Protein AF-0000000076170778 (afdb_homodimer)

Structure (mmCIF, N/CA/C/O backbone):
data_AF-0000000076170778-model_v1
#
loop_
_entity.id
_entity.type
_entity.pdbx_description
1 polymer 'Single-stranded DNA-bi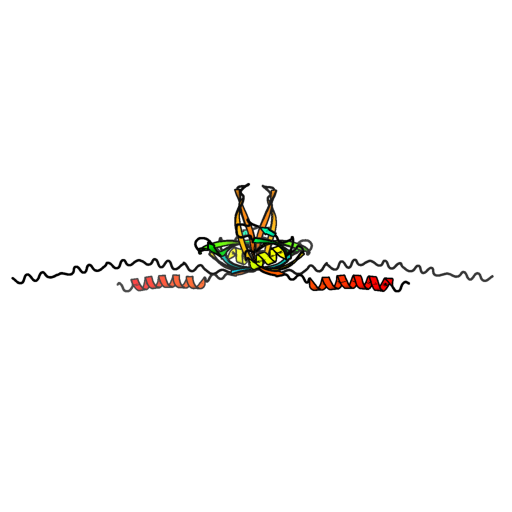nding protein'
#
loop_
_atom_site.group_PDB
_atom_site.id
_atom_site.type_symbol
_atom_site.label_atom_id
_atom_site.label_alt_id
_atom_site.label_comp_id
_atom_site.label_asym_id
_atom_site.label_entity_id
_atom_site.label_seq_id
_atom_site.pdbx_PDB_ins_code
_atom_site.Cartn_x
_atom_site.Cartn_y
_atom_site.Cartn_z
_atom_site.occupancy
_atom_site.B_iso_or_equiv
_atom_site.auth_seq_id
_atom_site.auth_comp_id
_atom_site.auth_asym_id
_atom_site.auth_atom_id
_atom_site.pdbx_PDB_model_num
ATOM 1 N N . MET A 1 1 ? 88.688 -17.328 -36.375 1 30.5 1 MET A N 1
ATOM 2 C CA . MET A 1 1 ? 87.812 -18.062 -35.469 1 30.5 1 MET A CA 1
ATOM 3 C C . MET A 1 1 ? 86.812 -17.125 -34.844 1 30.5 1 MET A C 1
ATOM 5 O O . MET A 1 1 ? 87.125 -16.344 -33.938 1 30.5 1 MET A O 1
ATOM 9 N N . ASN A 1 2 ? 85.875 -16.578 -35.781 1 29.52 2 ASN A N 1
ATOM 10 C CA . ASN A 1 2 ? 84.812 -15.531 -35.781 1 29.52 2 ASN A CA 1
ATOM 11 C C . ASN A 1 2 ? 83.688 -15.867 -34.875 1 29.52 2 ASN A C 1
ATOM 13 O O . ASN A 1 2 ? 82.875 -16.781 -35.156 1 29.52 2 ASN A O 1
ATOM 17 N N . VAL A 1 3 ? 83.812 -15.828 -33.5 1 35.78 3 VAL A N 1
ATOM 18 C CA . VAL A 1 3 ? 82.938 -16.062 -32.375 1 35.78 3 VAL A CA 1
ATOM 19 C C . VAL A 1 3 ? 81.75 -15.109 -32.438 1 35.78 3 VAL A C 1
ATOM 21 O O . VAL A 1 3 ? 81.875 -13.953 -32 1 35.78 3 VAL A O 1
ATOM 24 N N . LEU A 1 4 ? 81.062 -14.852 -33.562 1 35.97 4 LEU A N 1
ATOM 25 C CA . LEU A 1 4 ? 79.875 -13.977 -33.656 1 35.97 4 LEU A CA 1
ATOM 26 C C . LEU A 1 4 ? 78.75 -14.516 -32.781 1 35.97 4 LEU A C 1
ATOM 28 O O . LEU A 1 4 ? 78.188 -15.555 -33.094 1 35.97 4 LEU A O 1
ATOM 32 N N . ARG A 1 5 ? 78.938 -14.617 -31.391 1 37.5 5 ARG A N 1
ATOM 33 C CA . ARG A 1 5 ? 77.875 -14.992 -30.422 1 37.5 5 ARG A CA 1
ATOM 34 C C . ARG A 1 5 ? 76.625 -14.203 -30.656 1 37.5 5 ARG A C 1
ATOM 36 O O . ARG A 1 5 ? 76.625 -12.984 -30.797 1 37.5 5 ARG A O 1
ATOM 43 N N . SER A 1 6 ? 75.5 -14.898 -31.25 1 33.84 6 SER A N 1
ATOM 44 C CA . SER A 1 6 ? 74.125 -14.68 -31.562 1 33.84 6 SER A CA 1
ATOM 45 C C . SER A 1 6 ? 73.375 -14.195 -30.328 1 33.84 6 SER A C 1
ATOM 47 O O . SER A 1 6 ? 73.375 -14.852 -29.281 1 33.84 6 SER A O 1
ATOM 49 N N . LEU A 1 7 ? 73.312 -12.93 -29.984 1 41.41 7 LEU A N 1
ATOM 50 C CA . LEU A 1 7 ? 72.5 -12.266 -28.984 1 41.41 7 LEU A CA 1
ATOM 51 C C . LEU A 1 7 ? 71 -12.641 -29.188 1 41.41 7 LEU A C 1
ATOM 53 O O . LEU A 1 7 ? 70.375 -12.172 -30.141 1 41.41 7 LEU A O 1
ATOM 57 N N . THR A 1 8 ? 70.625 -13.969 -29.203 1 38.41 8 THR A N 1
ATOM 58 C CA . THR A 1 8 ? 69.25 -14.281 -29.312 1 38.41 8 THR A CA 1
ATOM 59 C C . THR A 1 8 ? 68.438 -13.531 -28.266 1 38.41 8 THR A C 1
ATOM 61 O O . THR A 1 8 ? 68.75 -13.531 -27.078 1 38.41 8 THR A O 1
ATOM 64 N N . ARG A 1 9 ? 67.75 -12.438 -28.656 1 33.38 9 ARG A N 1
ATOM 65 C CA . ARG A 1 9 ? 66.688 -11.562 -28.094 1 33.38 9 ARG A CA 1
ATOM 66 C C . ARG A 1 9 ? 65.625 -12.375 -27.422 1 33.38 9 ARG A C 1
ATOM 68 O O . ARG A 1 9 ? 64.875 -13.102 -28.094 1 33.38 9 ARG A O 1
ATOM 75 N N . ILE A 1 10 ? 65.812 -13.008 -26.25 1 40.75 10 ILE A N 1
ATOM 76 C CA . ILE A 1 10 ? 64.688 -13.641 -25.484 1 40.75 10 ILE A CA 1
ATOM 77 C C . ILE A 1 10 ? 63.562 -12.648 -25.297 1 40.75 10 ILE A C 1
ATOM 79 O O . ILE A 1 10 ? 63.688 -11.664 -24.578 1 40.75 10 ILE A O 1
ATOM 83 N N . THR A 1 11 ? 62.969 -12.086 -26.359 1 38.28 11 THR A N 1
ATOM 84 C CA . THR A 1 11 ? 61.75 -11.281 -26.125 1 38.28 11 THR A CA 1
ATOM 85 C C . THR A 1 11 ? 60.688 -12.102 -25.391 1 38.28 11 THR A C 1
ATOM 87 O O . THR A 1 11 ? 60.219 -13.117 -25.891 1 38.28 11 THR A O 1
ATOM 90 N N . ARG A 1 12 ? 60.906 -12.477 -24.094 1 41.84 12 ARG A N 1
ATOM 91 C CA . ARG A 1 12 ? 59.781 -13.078 -23.359 1 41.84 12 ARG A CA 1
ATOM 92 C C . ARG A 1 12 ? 58.5 -12.305 -23.594 1 41.84 12 ARG A C 1
ATOM 94 O O . ARG A 1 12 ? 58.469 -11.086 -23.406 1 41.84 12 ARG A O 1
ATOM 101 N N . PRO A 1 13 ? 57.625 -12.75 -24.531 1 41.94 13 PRO A N 1
ATOM 102 C CA . PRO A 1 13 ? 56.344 -12.039 -24.641 1 41.94 13 PRO A CA 1
ATOM 103 C C . PRO A 1 13 ? 55.719 -11.75 -23.281 1 41.94 13 PRO A C 1
ATOM 105 O O . PRO A 1 13 ? 55.938 -12.508 -22.328 1 41.94 13 PRO A O 1
ATOM 108 N N . CYS A 1 14 ? 55.625 -10.484 -22.812 1 38.62 14 CYS A N 1
ATOM 109 C CA . CYS A 1 14 ? 54.812 -10.016 -21.703 1 38.62 14 CYS A CA 1
ATOM 110 C C . CYS A 1 14 ? 53.5 -10.758 -21.641 1 38.62 14 CYS A C 1
ATOM 112 O O . CYS A 1 14 ? 52.75 -10.758 -22.625 1 38.62 14 CYS A O 1
ATOM 114 N N . ALA A 1 15 ? 53.406 -11.93 -20.969 1 37.38 15 ALA A N 1
ATOM 115 C CA . ALA A 1 15 ? 52.125 -12.484 -20.609 1 37.38 15 ALA A CA 1
ATOM 116 C C . ALA A 1 15 ? 51.094 -11.375 -20.344 1 37.38 15 ALA A C 1
ATOM 118 O O . ALA A 1 15 ? 51.375 -10.477 -19.531 1 37.38 15 ALA A O 1
ATOM 119 N N . GLN A 1 16 ? 50.469 -10.781 -21.391 1 36.56 16 GLN A N 1
ATOM 120 C CA . GLN A 1 16 ? 49.25 -9.984 -21.188 1 36.56 16 GLN A CA 1
ATOM 121 C C . GLN A 1 16 ? 48.438 -10.508 -20 1 36.56 16 GLN A C 1
ATOM 123 O O . GLN A 1 16 ? 48.031 -11.672 -19.984 1 36.56 16 GLN A O 1
ATOM 128 N N . LEU A 1 17 ? 48.781 -10.188 -18.797 1 38.81 17 LEU A N 1
ATOM 129 C CA . LEU A 1 17 ? 47.812 -10.32 -17.719 1 38.81 17 LEU A CA 1
ATOM 130 C C . LEU A 1 17 ? 46.406 -9.953 -18.203 1 38.81 17 LEU A C 1
ATOM 132 O O . LEU A 1 17 ? 46.156 -8.797 -18.547 1 38.81 17 LEU A O 1
ATOM 136 N N . ALA A 1 18 ? 45.812 -10.773 -19.094 1 42.12 18 ALA A N 1
ATOM 137 C CA . ALA A 1 18 ? 44.375 -10.664 -19.312 1 42.12 18 ALA A CA 1
ATOM 138 C C . ALA A 1 18 ? 43.656 -10.352 -18.016 1 42.12 18 ALA A C 1
ATOM 140 O O . ALA A 1 18 ? 43.594 -11.203 -17.125 1 42.12 18 ALA A O 1
ATOM 141 N N . ARG A 1 19 ? 43.938 -9.188 -17.422 1 40.81 19 ARG A N 1
ATOM 142 C CA . ARG A 1 19 ? 42.938 -8.797 -16.438 1 40.81 19 ARG A CA 1
ATOM 143 C C . ARG A 1 19 ? 41.531 -9.188 -16.875 1 40.81 19 ARG A C 1
ATOM 145 O O . ARG A 1 19 ? 41.062 -8.773 -17.938 1 40.81 19 ARG A O 1
ATOM 152 N N . THR A 1 20 ? 41.125 -10.391 -16.703 1 42.09 20 THR A N 1
ATOM 153 C CA . THR A 1 20 ? 39.688 -10.609 -16.672 1 42.09 20 THR A CA 1
ATOM 154 C C . THR A 1 20 ? 38.969 -9.398 -16.078 1 42.09 20 THR A C 1
ATOM 156 O O . THR A 1 20 ? 39.188 -9.055 -14.914 1 42.09 20 THR A O 1
ATOM 159 N N . MET A 1 21 ? 38.969 -8.25 -16.719 1 42.28 21 MET A N 1
ATOM 160 C CA . MET A 1 21 ? 37.938 -7.297 -16.328 1 42.28 21 MET A CA 1
ATOM 161 C C . MET A 1 21 ? 36.656 -8.016 -15.945 1 42.28 21 MET A C 1
ATOM 163 O O . MET A 1 21 ? 36.031 -8.672 -16.781 1 42.28 21 MET A O 1
ATOM 167 N N . SER A 1 22 ? 36.688 -8.695 -14.812 1 42.28 22 SER A N 1
ATOM 168 C CA . SER A 1 22 ? 35.344 -8.945 -14.336 1 42.28 22 SER A CA 1
ATOM 169 C C . SER A 1 22 ? 34.375 -7.805 -14.703 1 42.28 22 SER A C 1
ATOM 171 O O . SER A 1 22 ? 34.5 -6.695 -14.18 1 42.28 22 SER A O 1
ATOM 173 N N . ASP A 1 23 ? 34.156 -7.523 -15.938 1 42.34 23 ASP A N 1
ATOM 174 C CA . ASP A 1 23 ? 33 -6.688 -16.312 1 42.34 23 ASP A CA 1
ATOM 175 C C . ASP A 1 23 ? 31.844 -6.891 -15.352 1 42.34 23 ASP A C 1
ATOM 177 O O . ASP A 1 23 ? 31.047 -7.816 -15.523 1 42.34 23 ASP A O 1
ATOM 181 N N . GLU A 1 24 ? 32.062 -6.953 -14.031 1 43.69 24 GLU A N 1
ATOM 182 C CA . GLU A 1 24 ? 30.875 -6.793 -13.195 1 43.69 24 GLU A CA 1
ATOM 183 C C . GLU A 1 24 ? 30 -5.652 -13.695 1 43.69 24 GLU A C 1
ATOM 185 O O . GLU A 1 24 ? 30.234 -4.488 -13.383 1 43.69 24 GLU A O 1
ATOM 190 N N . SER A 1 25 ? 29.766 -5.527 -14.93 1 46.69 25 SER A N 1
ATOM 191 C CA . SER A 1 25 ? 28.656 -4.641 -15.289 1 46.69 25 SER A CA 1
ATOM 192 C C . SER A 1 25 ? 27.578 -4.633 -14.219 1 46.69 25 SER A C 1
ATOM 194 O O . SER A 1 25 ? 27.234 -5.68 -13.656 1 46.69 25 SER A O 1
ATOM 196 N N . PRO A 1 26 ? 27.438 -3.559 -13.508 1 50.44 26 PRO A N 1
ATOM 197 C CA . PRO A 1 26 ? 26.375 -3.553 -12.484 1 50.44 26 PRO A CA 1
ATOM 198 C C . PRO A 1 26 ? 25.141 -4.352 -12.898 1 50.44 26 PRO A C 1
ATOM 200 O O . PRO A 1 26 ? 24.719 -4.266 -14.047 1 50.44 26 PRO A O 1
ATOM 203 N N . ARG A 1 27 ? 25.125 -5.629 -12.602 1 52.69 27 ARG A N 1
ATOM 204 C CA . ARG A 1 27 ? 23.953 -6.449 -12.883 1 52.69 27 ARG A CA 1
ATOM 205 C C . ARG A 1 27 ? 22.703 -5.586 -13.039 1 52.69 27 ARG A C 1
ATOM 207 O O . ARG A 1 27 ? 22.406 -4.766 -12.172 1 52.69 27 ARG A O 1
ATOM 214 N N . SER A 1 28 ? 22.391 -5.039 -14.211 1 63.97 28 SER A N 1
ATOM 215 C CA . SER A 1 28 ? 21.219 -4.25 -14.578 1 63.97 28 SER A CA 1
ATOM 216 C C . SER A 1 28 ? 19.984 -4.75 -13.852 1 63.97 28 SER A C 1
ATOM 218 O O . SER A 1 28 ? 19.578 -5.902 -14.023 1 63.97 28 SER A O 1
ATOM 220 N N . MET A 1 29 ? 19.734 -4.41 -12.594 1 75.19 29 MET A N 1
ATOM 221 C CA . MET A 1 29 ? 18.547 -4.781 -11.828 1 75.19 29 MET A CA 1
ATOM 222 C C . MET A 1 29 ? 17.281 -4.527 -12.625 1 75.19 29 MET A C 1
ATOM 224 O O . MET A 1 29 ? 17.156 -3.514 -13.32 1 75.19 29 MET A O 1
ATOM 228 N N . GLU A 1 30 ? 16.453 -5.551 -12.633 1 86.94 30 GLU A N 1
ATOM 229 C CA . GLU A 1 30 ? 15.188 -5.449 -13.344 1 86.94 30 GLU A CA 1
ATOM 230 C C . GLU A 1 30 ? 14.336 -4.305 -12.797 1 86.94 30 GLU A C 1
ATOM 232 O O . GLU A 1 30 ? 14.195 -4.16 -11.586 1 86.94 30 GLU A O 1
ATOM 237 N N . ARG A 1 31 ? 13.828 -3.52 -13.742 1 92.31 31 ARG A N 1
ATOM 238 C CA . ARG A 1 31 ? 12.984 -2.398 -13.344 1 92.31 31 ARG A CA 1
ATOM 239 C C . ARG A 1 31 ? 11.672 -2.887 -12.734 1 92.31 31 ARG A C 1
ATOM 241 O O . ARG A 1 31 ? 11.125 -3.908 -13.164 1 92.31 31 ARG A O 1
ATOM 248 N N . CYS A 1 32 ? 11.172 -2.201 -11.672 1 97.38 32 CYS A N 1
ATOM 249 C CA . CYS A 1 32 ? 9.883 -2.49 -11.047 1 97.38 32 CYS A CA 1
ATOM 250 C C . CYS A 1 32 ? 8.992 -1.255 -11.039 1 97.38 32 CYS A C 1
ATOM 252 O O . CYS A 1 32 ? 9.438 -0.162 -11.398 1 97.38 32 CYS A O 1
ATOM 254 N N . ILE A 1 33 ? 7.699 -1.479 -10.852 1 98.5 33 ILE A N 1
ATOM 255 C CA . ILE A 1 33 ? 6.727 -0.423 -10.602 1 98.5 33 ILE A CA 1
ATOM 256 C C . ILE A 1 33 ? 6.172 -0.559 -9.18 1 98.5 33 ILE A C 1
ATOM 258 O O . ILE A 1 33 ? 5.848 -1.663 -8.742 1 98.5 33 ILE A O 1
ATOM 262 N N . ASN A 1 34 ? 6.215 0.451 -8.43 1 98.81 34 ASN A N 1
ATOM 263 C CA . ASN A 1 34 ? 5.609 0.61 -7.113 1 98.81 34 ASN A CA 1
ATOM 264 C C . ASN A 1 34 ? 4.957 1.982 -6.957 1 98.81 34 ASN A C 1
ATOM 266 O O . ASN A 1 34 ? 5.633 2.961 -6.637 1 98.81 34 ASN A O 1
ATOM 270 N N . GLU A 1 35 ? 3.633 2.027 -7.199 1 98.88 35 GLU A N 1
ATOM 271 C CA . GLU A 1 35 ? 2.91 3.295 -7.191 1 98.88 35 GLU A CA 1
ATOM 272 C C . GLU A 1 35 ? 1.61 3.186 -6.398 1 98.88 35 GLU A C 1
ATOM 274 O O . GLU A 1 35 ? 0.827 2.256 -6.605 1 98.88 35 GLU A O 1
ATOM 279 N N . VAL A 1 36 ? 1.455 4.113 -5.508 1 98.94 36 VAL A N 1
ATOM 280 C CA . VAL A 1 36 ? 0.243 4.223 -4.699 1 98.94 36 VAL A CA 1
ATOM 281 C C . VAL A 1 36 ? -0.366 5.613 -4.871 1 98.94 36 VAL A C 1
ATOM 283 O O . VAL A 1 36 ? 0.35 6.617 -4.859 1 98.94 36 VAL A O 1
ATOM 286 N N . THR A 1 37 ? -1.653 5.711 -5.094 1 98.94 37 THR A N 1
ATOM 287 C CA . THR A 1 37 ? -2.424 6.949 -5.09 1 98.94 37 THR A CA 1
ATOM 288 C C . THR A 1 37 ? -3.6 6.852 -4.121 1 98.94 37 THR A C 1
ATOM 290 O O . THR A 1 37 ? -4.445 5.965 -4.254 1 98.94 37 THR A O 1
ATOM 293 N N . LEU A 1 38 ? -3.596 7.754 -3.16 1 98.94 38 LEU A N 1
ATOM 294 C CA . LEU A 1 38 ? -4.648 7.793 -2.15 1 98.94 38 LEU A CA 1
ATOM 295 C C . LEU A 1 38 ? -5.289 9.18 -2.092 1 98.94 38 LEU A C 1
ATOM 297 O O . LEU A 1 38 ? -4.602 10.195 -2.213 1 98.94 38 LEU A O 1
ATOM 301 N N . MET A 1 39 ? -6.57 9.188 -1.864 1 98.88 39 MET A N 1
ATOM 302 C CA . MET A 1 39 ? -7.316 10.398 -1.547 1 98.88 39 MET A CA 1
ATOM 303 C C . MET A 1 39 ? -8.266 10.164 -0.379 1 98.88 39 MET A C 1
ATOM 305 O O . MET A 1 39 ? -9.062 9.227 -0.401 1 98.88 39 MET A O 1
ATOM 309 N N . GLY A 1 40 ? -8.148 10.906 0.586 1 98.44 40 GLY A N 1
ATOM 310 C CA . GLY A 1 40 ? -8.945 10.781 1.793 1 98.44 40 GLY A CA 1
ATOM 311 C C . GLY A 1 40 ? -8.695 11.891 2.795 1 98.44 40 GLY A C 1
ATOM 312 O O . GLY A 1 40 ? -8.164 12.945 2.441 1 98.44 40 GLY A O 1
ATOM 313 N N . ARG A 1 41 ? -9.18 11.672 4.004 1 97.88 41 ARG A N 1
ATOM 314 C CA . ARG A 1 41 ? -9.086 12.703 5.035 1 97.88 41 ARG A CA 1
ATOM 315 C C . ARG A 1 41 ? -8.016 12.352 6.066 1 97.88 41 ARG A C 1
ATOM 317 O O . ARG A 1 41 ? -7.871 11.188 6.445 1 97.88 41 ARG A O 1
ATOM 324 N N . VAL A 1 42 ? -7.438 13.367 6.5 1 98.62 42 VAL A N 1
ATOM 325 C CA . VAL A 1 42 ? -6.402 13.242 7.523 1 98.62 42 VAL A CA 1
ATOM 326 C C . VAL A 1 42 ? -7.047 12.93 8.875 1 98.62 42 VAL A C 1
ATOM 328 O O . VAL A 1 42 ? -8.016 13.57 9.273 1 98.62 42 VAL A O 1
ATOM 331 N N . GLY A 1 43 ? -6.492 11.992 9.648 1 98.38 43 GLY A N 1
ATOM 332 C CA . GLY A 1 43 ? -7.07 11.539 10.906 1 98.38 43 GLY A CA 1
ATOM 333 C C . GLY A 1 43 ? -6.613 12.352 12.102 1 98.38 43 GLY A C 1
ATOM 334 O O . GLY A 1 43 ? -7.336 12.477 13.086 1 98.38 43 GLY A O 1
ATOM 335 N N . ARG A 1 44 ? -5.43 12.766 12.062 1 98.25 44 ARG A N 1
ATOM 336 C CA . ARG A 1 44 ? -4.809 13.617 13.07 1 98.25 44 ARG A CA 1
ATOM 337 C C . ARG A 1 44 ? -3.793 14.562 12.438 1 98.25 44 ARG A C 1
ATOM 339 O O . ARG A 1 44 ? -3.246 14.273 11.375 1 98.25 44 ARG A O 1
ATOM 346 N N . ASP A 1 45 ? -3.57 15.578 13.203 1 98.5 45 ASP A N 1
ATOM 347 C CA . ASP A 1 45 ? -2.594 16.531 12.695 1 98.5 45 ASP A CA 1
ATOM 348 C C . ASP A 1 45 ? -1.271 15.844 12.367 1 98.5 45 ASP A C 1
ATOM 350 O O . ASP A 1 45 ? -0.81 14.984 13.117 1 98.5 45 ASP A O 1
ATOM 354 N N . ALA A 1 46 ? -0.671 16.297 11.234 1 98.62 46 ALA A N 1
ATOM 355 C CA . ALA A 1 46 ? 0.638 15.766 10.875 1 98.62 46 ALA A CA 1
ATOM 356 C C . ALA A 1 46 ? 1.684 16.109 11.93 1 98.62 46 ALA A C 1
ATOM 358 O O . ALA A 1 46 ? 1.596 17.156 12.586 1 98.62 46 ALA A O 1
ATOM 359 N N . GLU A 1 47 ? 2.658 15.266 12.047 1 97.25 47 GLU A N 1
ATOM 360 C CA . GLU A 1 47 ? 3.705 15.461 13.047 1 97.25 47 GLU A CA 1
ATOM 361 C C . GLU A 1 47 ? 5.086 15.18 12.453 1 97.25 47 GLU A C 1
ATOM 363 O O . GLU A 1 47 ? 5.223 14.375 11.539 1 97.25 47 GLU A O 1
ATOM 368 N N . LEU A 1 48 ? 6.055 15.891 13.016 1 95.38 48 LEU A N 1
ATOM 369 C CA . LEU A 1 48 ? 7.445 15.57 12.703 1 95.38 48 LEU A CA 1
ATOM 370 C C . LEU A 1 48 ? 7.969 14.469 13.625 1 95.38 48 LEU A C 1
ATOM 372 O O . LEU A 1 48 ? 7.715 14.492 14.828 1 95.38 48 LEU A O 1
ATOM 376 N N . ARG A 1 49 ? 8.586 13.547 13.023 1 94.12 49 ARG A N 1
ATOM 377 C CA . ARG A 1 49 ? 9.188 12.461 13.781 1 94.12 49 ARG A CA 1
ATOM 378 C C . ARG A 1 49 ? 10.688 12.352 13.492 1 94.12 49 ARG A C 1
ATOM 380 O O . ARG A 1 49 ? 11.117 12.547 12.359 1 94.12 49 ARG A O 1
ATOM 387 N N . GLY A 1 50 ? 11.406 11.828 14.477 1 83.81 50 GLY A N 1
ATOM 388 C CA . GLY A 1 50 ? 12.852 11.656 14.352 1 83.81 50 GLY A CA 1
ATOM 389 C C . GLY A 1 50 ? 13.641 12.719 15.078 1 83.81 50 GLY A C 1
ATOM 390 O O . GLY A 1 50 ? 13.07 13.688 15.586 1 83.81 50 GLY A O 1
ATOM 391 N N . ARG A 1 51 ? 14.961 12.398 15.344 1 72 51 ARG A N 1
ATOM 392 C CA . ARG A 1 51 ? 15.828 13.328 16.062 1 72 51 ARG A CA 1
ATOM 393 C C . ARG A 1 51 ? 16.219 14.508 15.18 1 72 51 ARG A C 1
ATOM 395 O O . ARG A 1 51 ? 16.438 14.344 13.977 1 72 51 ARG A O 1
ATOM 402 N N . GLU A 1 52 ? 16.062 15.672 15.82 1 60.94 52 GLU A N 1
ATOM 403 C CA . GLU A 1 52 ? 16.344 16.938 15.148 1 60.94 52 GLU A CA 1
ATOM 404 C C . GLU A 1 52 ? 17.703 16.891 14.445 1 60.94 52 GLU A C 1
ATOM 406 O O . GLU A 1 52 ? 17.859 17.453 13.359 1 60.94 52 GLU A O 1
ATOM 411 N N . ASP A 1 53 ? 18.578 16.234 15.086 1 61.16 53 ASP A N 1
ATOM 412 C CA . ASP A 1 53 ? 19.922 16.203 14.547 1 61.16 53 ASP A CA 1
ATOM 413 C C . ASP A 1 53 ? 20.031 15.203 13.406 1 61.16 53 ASP A C 1
ATOM 415 O O . ASP A 1 53 ? 21.031 15.18 12.68 1 61.16 53 ASP A O 1
ATOM 419 N N . MET A 1 54 ? 19.016 14.336 13.305 1 65.06 54 MET A N 1
ATOM 420 C CA . MET A 1 54 ? 18.953 13.336 12.25 1 65.06 54 MET A CA 1
ATOM 421 C C . MET A 1 54 ? 17.719 13.539 11.375 1 65.06 54 MET A C 1
ATOM 423 O O . MET A 1 54 ? 16.812 14.297 11.734 1 65.06 54 MET A O 1
ATOM 427 N N . ASN A 1 55 ? 17.75 13.328 9.961 1 80.31 55 ASN A N 1
ATOM 428 C CA . ASN A 1 55 ? 16.766 13.57 8.922 1 80.31 55 ASN A CA 1
ATOM 429 C C . ASN A 1 55 ? 15.344 13.273 9.43 1 80.31 55 ASN A C 1
ATOM 431 O O . ASN A 1 55 ? 14.938 12.117 9.5 1 80.31 55 ASN A O 1
ATOM 435 N N . GLN A 1 56 ? 14.594 14.281 9.961 1 92 56 GLN A N 1
ATOM 436 C CA . GLN A 1 56 ? 13.211 14.156 10.391 1 92 56 GLN A CA 1
ATOM 437 C C . GLN A 1 56 ? 12.289 13.844 9.219 1 92 56 GLN A C 1
ATOM 439 O O . GLN A 1 56 ? 12.617 14.156 8.07 1 92 56 GLN A O 1
ATOM 444 N N . VAL A 1 57 ? 11.195 13.188 9.547 1 96 57 VAL A N 1
ATOM 445 C CA . VAL A 1 57 ? 10.156 12.906 8.555 1 96 57 VAL A CA 1
ATOM 446 C C . VAL A 1 57 ? 8.805 13.406 9.062 1 96 57 VAL A C 1
ATOM 448 O O . VAL A 1 57 ? 8.594 13.516 10.273 1 96 57 VAL A O 1
ATOM 451 N N . ALA A 1 58 ? 7.961 13.797 8.203 1 98 58 ALA A N 1
ATOM 452 C CA . ALA A 1 58 ? 6.574 14.078 8.57 1 98 58 ALA A CA 1
ATOM 453 C C . ALA A 1 58 ? 5.703 12.836 8.43 1 98 58 ALA A C 1
ATOM 455 O O . ALA A 1 58 ? 5.855 12.07 7.48 1 98 58 ALA A O 1
ATOM 456 N N . VAL A 1 59 ? 4.812 12.641 9.406 1 98.5 59 VAL A N 1
ATOM 457 C CA . VAL A 1 59 ? 3.934 11.477 9.367 1 98.5 59 VAL A CA 1
ATOM 458 C C . VAL A 1 59 ? 2.496 11.906 9.648 1 98.5 59 VAL A C 1
ATOM 460 O O . VAL A 1 59 ? 2.258 12.836 10.43 1 98.5 59 VAL A O 1
ATOM 463 N N . PHE A 1 60 ? 1.548 11.227 9.055 1 98.75 60 PHE A N 1
ATOM 464 C CA . PHE A 1 60 ? 0.123 11.344 9.344 1 98.75 60 PHE A CA 1
ATOM 465 C C . PHE A 1 60 ? -0.637 10.133 8.828 1 98.75 60 PHE A C 1
ATOM 467 O O . PHE A 1 60 ? -0.083 9.305 8.094 1 98.75 60 PHE A O 1
ATOM 474 N N . SER A 1 61 ? -1.831 10.008 9.305 1 98.69 61 SER A N 1
ATOM 475 C CA . SER A 1 61 ? -2.703 8.938 8.828 1 98.69 61 SER A CA 1
ATOM 476 C C . SER A 1 61 ? -3.775 9.477 7.887 1 98.69 61 SER A C 1
ATOM 478 O O . SER A 1 61 ? -4.293 10.578 8.086 1 98.69 61 SER A O 1
ATOM 480 N N . LEU A 1 62 ? -4.098 8.734 6.875 1 98.88 62 LEU A N 1
ATOM 481 C CA . LEU A 1 62 ? -5.102 9.086 5.879 1 98.88 62 LEU A CA 1
ATOM 482 C C . LEU A 1 62 ? -6.191 8.023 5.793 1 98.88 62 LEU A C 1
ATOM 484 O O . LEU A 1 62 ? -5.891 6.832 5.672 1 98.88 62 LEU A O 1
ATOM 488 N N . ALA A 1 63 ? -7.383 8.477 5.902 1 98.5 63 ALA A N 1
ATOM 489 C CA . ALA A 1 63 ? -8.516 7.559 5.863 1 98.5 63 ALA A CA 1
ATOM 490 C C . ALA A 1 63 ? -9.008 7.352 4.43 1 98.5 63 ALA A C 1
ATOM 492 O O . ALA A 1 63 ? -9.188 8.312 3.684 1 98.5 63 ALA A O 1
ATOM 493 N N . THR A 1 64 ? -9.242 6.145 3.984 1 97.88 64 THR A N 1
ATOM 494 C CA . THR A 1 64 ? -10.023 5.793 2.805 1 97.88 64 THR A CA 1
ATOM 495 C C . THR A 1 64 ? -11.141 4.816 3.168 1 97.88 64 THR A C 1
ATOM 497 O O . THR A 1 64 ? -10.977 3.98 4.059 1 97.88 64 THR A O 1
ATOM 500 N N . ASN A 1 65 ? -12.234 4.965 2.439 1 94.81 65 ASN A N 1
ATOM 501 C CA . ASN A 1 65 ? -13.367 4.094 2.729 1 94.81 65 ASN A CA 1
ATOM 502 C C . ASN A 1 65 ? -13.594 3.076 1.614 1 94.81 65 ASN A C 1
ATOM 504 O O . ASN A 1 65 ? -13.227 3.32 0.462 1 94.81 65 ASN A O 1
ATOM 508 N N . TYR A 1 66 ? -14.125 1.963 2.023 1 90.62 66 TYR A N 1
ATOM 509 C CA . TYR A 1 66 ? -14.531 0.941 1.063 1 90.62 66 TYR A CA 1
ATOM 510 C C . TYR A 1 66 ? -15.852 0.302 1.471 1 90.62 66 TYR A C 1
ATOM 512 O O . TYR A 1 66 ? -16.234 0.353 2.641 1 90.62 66 TYR A O 1
ATOM 520 N N . ARG A 1 67 ? -16.516 -0.238 0.425 1 86.88 67 ARG A N 1
ATOM 521 C CA . ARG A 1 67 ? -17.828 -0.83 0.651 1 86.88 67 ARG A CA 1
ATOM 522 C C . ARG A 1 67 ? -17.734 -2.344 0.793 1 86.88 67 ARG A C 1
ATOM 524 O O . ARG A 1 67 ? -16.953 -2.99 0.091 1 86.88 67 ARG A O 1
ATOM 531 N N . ILE A 1 68 ? -18.484 -2.811 1.775 1 82.38 68 ILE A N 1
ATOM 532 C CA . ILE A 1 68 ? -18.578 -4.25 1.986 1 82.38 68 ILE A CA 1
ATOM 533 C C . ILE A 1 68 ? -20.031 -4.695 1.853 1 82.38 68 ILE A C 1
ATOM 535 O O . ILE A 1 68 ? -20.922 -4.113 2.475 1 82.38 68 ILE A O 1
ATOM 539 N N . LYS A 1 69 ? -20.234 -5.641 0.993 1 81.81 69 LYS A N 1
ATOM 540 C CA . LYS A 1 69 ? -21.562 -6.227 0.875 1 81.81 69 LYS A CA 1
ATOM 541 C C . LYS A 1 69 ? -21.703 -7.477 1.741 1 81.81 69 LYS A C 1
ATOM 543 O O . LYS A 1 69 ? -20.969 -8.445 1.551 1 81.81 69 LYS A O 1
ATOM 548 N N . LYS A 1 70 ? -22.609 -7.328 2.686 1 77.38 70 LYS A N 1
ATOM 549 C CA . LYS A 1 70 ? -22.844 -8.5 3.521 1 77.38 70 LYS A CA 1
ATOM 550 C C . LYS A 1 70 ? -23.547 -9.602 2.736 1 77.38 70 LYS A C 1
ATOM 552 O O . LYS A 1 70 ? -24.531 -9.344 2.033 1 77.38 70 LYS A O 1
ATOM 557 N N . LYS A 1 71 ? -23.016 -10.758 2.656 1 72.56 71 LYS A N 1
ATOM 558 C CA . LYS A 1 71 ? -23.531 -11.883 1.878 1 72.56 71 LYS A CA 1
ATOM 559 C C . LYS A 1 71 ? -24.922 -12.289 2.359 1 72.56 71 LYS A C 1
ATOM 561 O O . LYS A 1 71 ? -25.797 -12.609 1.55 1 72.56 71 LYS A O 1
ATOM 566 N N . ASP A 1 72 ? -25.156 -12.305 3.621 1 76.44 72 ASP A N 1
ATOM 567 C CA . ASP A 1 72 ? -26.391 -12.828 4.195 1 76.44 72 ASP A CA 1
ATOM 568 C C . ASP A 1 72 ? -27.562 -11.859 3.971 1 76.44 72 ASP A C 1
ATOM 570 O O . ASP A 1 72 ? -28.641 -12.273 3.566 1 76.44 72 ASP A O 1
ATOM 574 N N . THR A 1 73 ? -27.344 -10.672 4.207 1 79.12 73 THR A N 1
ATOM 575 C CA . THR A 1 73 ? -28.438 -9.703 4.199 1 79.12 73 THR A CA 1
ATOM 576 C C . THR A 1 73 ? -28.391 -8.852 2.936 1 79.12 73 THR A C 1
ATOM 578 O O . THR A 1 73 ? -29.375 -8.219 2.57 1 79.12 73 THR A O 1
ATOM 581 N N . GLY A 1 74 ? -27.219 -8.898 2.297 1 81.81 74 GLY A N 1
ATOM 582 C CA . GLY A 1 74 ? -27.062 -8.039 1.134 1 81.81 74 GLY A CA 1
ATOM 583 C C . GLY A 1 74 ? -26.844 -6.582 1.493 1 81.81 74 GLY A C 1
ATOM 584 O O . GLY A 1 74 ? -26.766 -5.727 0.611 1 81.81 74 GLY A O 1
ATOM 585 N N . GLU A 1 75 ? -26.859 -6.332 2.816 1 86 75 GLU A N 1
ATOM 586 C CA . GLU A 1 75 ? -26.641 -4.969 3.285 1 86 75 GLU A CA 1
ATOM 587 C C . GLU A 1 75 ? -25.219 -4.5 2.986 1 86 75 GLU A C 1
ATOM 589 O O . GLU A 1 75 ? -24.266 -5.262 3.141 1 86 75 GLU A O 1
ATOM 594 N N . ILE A 1 76 ? -25.188 -3.297 2.404 1 84.12 76 ILE A N 1
ATOM 595 C CA . ILE A 1 76 ? -23.891 -2.695 2.109 1 84.12 76 ILE A CA 1
ATOM 596 C C . ILE A 1 76 ? -23.453 -1.825 3.283 1 84.12 76 ILE A C 1
ATOM 598 O O . ILE A 1 76 ? -24.172 -0.915 3.697 1 84.12 76 ILE A O 1
ATOM 602 N N . THR A 1 77 ? -22.344 -2.25 3.9 1 86.44 77 THR A N 1
ATOM 603 C CA . THR A 1 77 ? -21.75 -1.446 4.957 1 86.44 77 THR A CA 1
ATOM 604 C C . THR A 1 77 ? -20.438 -0.824 4.477 1 86.44 77 THR A C 1
ATOM 606 O O . THR A 1 77 ? -19.875 -1.248 3.465 1 86.44 77 THR A O 1
ATOM 609 N N . GLN A 1 78 ? -20.094 0.264 5.105 1 88.38 78 GLN A N 1
ATOM 610 C CA . GLN A 1 78 ? -18.828 0.931 4.781 1 88.38 78 GLN A CA 1
ATOM 611 C C . GLN A 1 78 ? -17.812 0.758 5.906 1 88.38 78 GLN A C 1
ATOM 613 O O . GLN A 1 78 ? -18.172 0.816 7.086 1 88.38 78 GLN A O 1
ATOM 618 N N . ASP A 1 79 ? -16.562 0.549 5.441 1 92.25 79 ASP A N 1
ATOM 619 C CA . ASP A 1 79 ? -15.477 0.486 6.406 1 92.25 79 ASP A CA 1
ATOM 620 C C . ASP A 1 79 ? -14.32 1.401 5.988 1 92.25 79 ASP A C 1
ATOM 622 O O . ASP A 1 79 ? -14.336 1.965 4.891 1 92.25 79 ASP A O 1
ATOM 626 N N . THR A 1 80 ? -13.438 1.639 7.02 1 94.88 80 THR A N 1
ATOM 627 C CA . THR A 1 80 ? -12.352 2.592 6.805 1 94.88 80 THR A CA 1
ATOM 628 C C . THR A 1 80 ? -11 1.896 6.867 1 94.88 80 THR A C 1
ATOM 630 O O . THR A 1 80 ? -10.766 1.057 7.742 1 94.88 80 THR A O 1
ATOM 633 N N . ASP A 1 81 ? -10.18 2.182 5.859 1 97.12 81 ASP A N 1
ATOM 634 C CA . ASP A 1 81 ? -8.758 1.863 5.953 1 97.12 81 ASP A CA 1
ATOM 635 C C . ASP A 1 81 ? -7.945 3.098 6.336 1 97.12 81 ASP A C 1
ATOM 637 O O . ASP A 1 81 ? -8.109 4.164 5.742 1 97.12 81 ASP A O 1
ATOM 641 N N . TRP A 1 82 ? -7.074 2.898 7.363 1 97.81 82 TRP A N 1
ATOM 642 C CA . TRP A 1 82 ? -6.145 3.951 7.754 1 97.81 82 TRP A CA 1
ATOM 643 C C . TRP A 1 82 ? -4.746 3.678 7.207 1 97.81 82 TRP A C 1
ATOM 645 O O . TRP A 1 82 ? -4.176 2.611 7.449 1 97.81 82 TRP A O 1
ATOM 655 N N . HIS A 1 83 ? -4.277 4.598 6.477 1 98.69 83 HIS A N 1
ATOM 656 C CA . HIS A 1 83 ? -2.963 4.48 5.859 1 98.69 83 HIS A CA 1
ATOM 657 C C . HIS A 1 83 ? -1.941 5.367 6.566 1 98.69 83 HIS A C 1
ATOM 659 O O . HIS A 1 83 ? -2.184 6.559 6.773 1 98.69 83 HIS A O 1
ATOM 665 N N . ASN A 1 84 ? -0.776 4.75 6.895 1 98.31 84 ASN A N 1
ATOM 666 C CA . ASN A 1 84 ? 0.334 5.527 7.438 1 98.31 84 ASN A CA 1
ATOM 667 C C . ASN A 1 84 ? 1.155 6.18 6.328 1 98.31 84 ASN A C 1
ATOM 669 O O . ASN A 1 84 ? 1.77 5.488 5.516 1 98.31 84 ASN A O 1
ATOM 673 N N . ILE A 1 85 ? 1.158 7.492 6.316 1 98.88 85 ILE A N 1
ATOM 674 C CA . ILE A 1 85 ? 1.887 8.25 5.301 1 98.88 85 ILE A CA 1
ATOM 675 C C . ILE A 1 85 ? 3.174 8.805 5.898 1 98.88 85 ILE A C 1
ATOM 677 O O . ILE A 1 85 ? 3.166 9.352 7.004 1 98.88 85 ILE A O 1
ATOM 681 N N . VAL A 1 86 ? 4.246 8.68 5.188 1 98.38 86 VAL A N 1
ATOM 682 C CA . VAL A 1 86 ? 5.535 9.219 5.605 1 98.38 86 VAL A CA 1
ATOM 683 C C . VAL A 1 86 ? 6.102 10.109 4.5 1 98.38 86 VAL A C 1
ATOM 685 O O . VAL A 1 86 ? 6.09 9.734 3.324 1 98.38 86 VAL A O 1
ATOM 688 N N . VAL A 1 87 ? 6.645 11.211 4.859 1 98 87 VAL A N 1
ATOM 689 C CA . VAL A 1 87 ? 7.199 12.164 3.904 1 98 87 VAL A CA 1
ATOM 690 C C . VAL A 1 87 ? 8.664 12.445 4.242 1 98 87 VAL A C 1
ATOM 692 O O . VAL A 1 87 ? 8.969 13.008 5.293 1 98 87 VAL A O 1
ATOM 695 N N . PHE A 1 88 ? 9.547 12.188 3.32 1 94.38 88 PHE A N 1
ATOM 696 C CA . PHE A 1 88 ? 10.977 12.359 3.539 1 94.38 88 PHE A CA 1
ATOM 697 C C . PHE A 1 88 ? 11.469 13.664 2.916 1 94.38 88 PHE A C 1
ATOM 699 O O . PHE A 1 88 ? 12.352 14.328 3.469 1 94.38 88 PHE A O 1
ATOM 706 N N . ASN A 1 89 ? 10.922 13.945 1.7 1 93.62 89 ASN A N 1
ATOM 707 C CA . ASN A 1 89 ? 11.383 15.133 0.99 1 93.62 89 ASN A CA 1
ATOM 708 C C . ASN A 1 89 ? 11.281 16.375 1.859 1 93.62 89 ASN A C 1
ATOM 710 O O . ASN A 1 89 ? 10.203 16.719 2.338 1 93.62 89 ASN A O 1
ATOM 714 N N . PRO A 1 90 ? 12.32 17.094 1.955 1 93.19 90 PRO A N 1
ATOM 715 C CA . PRO A 1 90 ? 12.336 18.188 2.924 1 93.19 90 PRO A CA 1
ATOM 716 C C . PRO A 1 90 ? 11.273 19.25 2.627 1 93.19 90 PRO A C 1
ATOM 718 O O . PRO A 1 90 ? 10.602 19.734 3.5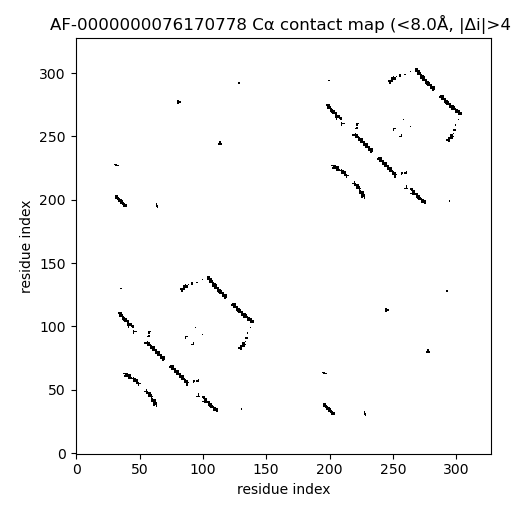43 1 93.19 90 PRO A O 1
ATOM 721 N N . TYR A 1 91 ? 11.148 19.656 1.45 1 94.56 91 TYR A N 1
ATOM 722 C CA . TYR A 1 91 ? 10.188 20.688 1.103 1 94.56 91 TYR A CA 1
ATOM 723 C C . TYR A 1 91 ? 8.766 20.25 1.416 1 94.56 91 TYR A C 1
ATOM 725 O O . TYR A 1 91 ? 8.016 20.953 2.09 1 94.56 91 TYR A O 1
ATOM 733 N N . THR A 1 92 ? 8.43 19.078 0.985 1 97.38 92 THR A N 1
ATOM 734 C CA . THR A 1 92 ? 7.094 18.547 1.232 1 97.38 92 THR A CA 1
ATOM 735 C C . THR A 1 92 ? 6.895 18.25 2.717 1 97.38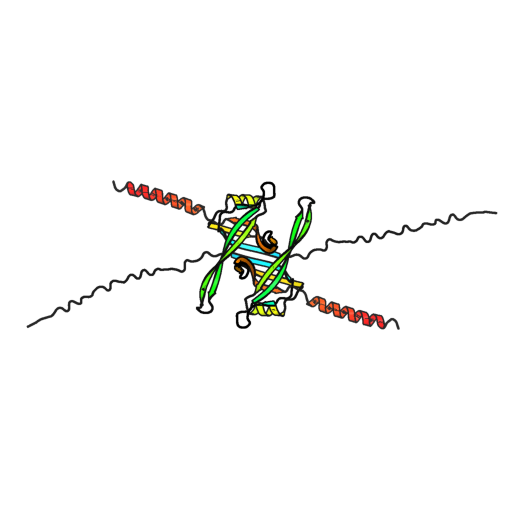 92 THR A C 1
ATOM 737 O O . THR A 1 92 ? 5.816 18.484 3.264 1 97.38 92 THR A O 1
ATOM 740 N N . ARG A 1 93 ? 7.898 17.734 3.285 1 96.38 93 ARG A N 1
ATOM 741 C CA . ARG A 1 93 ? 7.891 17.422 4.711 1 96.38 93 ARG A CA 1
ATOM 742 C C . ARG A 1 93 ? 7.527 18.656 5.531 1 96.38 93 ARG A C 1
ATOM 744 O O . ARG A 1 93 ? 6.637 18.609 6.379 1 96.38 93 ARG A O 1
ATOM 751 N N . ASP A 1 94 ? 8.203 19.781 5.273 1 95.19 94 ASP A N 1
ATOM 752 C CA . A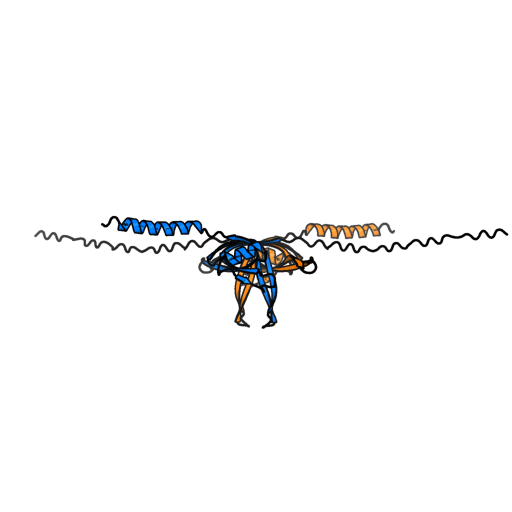SP A 1 94 ? 7.977 21.016 6.031 1 95.19 94 ASP A CA 1
ATOM 753 C C . ASP A 1 94 ? 6.574 21.562 5.793 1 95.19 94 ASP A C 1
ATOM 755 O O . ASP A 1 94 ? 5.91 22.016 6.73 1 95.19 94 ASP A O 1
ATOM 759 N N . PHE A 1 95 ? 6.16 21.547 4.57 1 97.12 95 PHE A N 1
ATOM 760 C CA . PHE A 1 95 ? 4.805 21.953 4.23 1 97.12 95 PHE A CA 1
ATOM 761 C C . PHE A 1 95 ? 3.781 21.109 4.984 1 97.12 95 PHE A C 1
ATOM 763 O O . PHE A 1 95 ? 2.879 21.656 5.625 1 97.12 95 PHE A O 1
ATOM 770 N N . VAL A 1 96 ? 3.965 19.766 4.969 1 98.12 96 VAL A N 1
ATOM 771 C CA . VAL A 1 96 ? 3.027 18.844 5.586 1 98.12 96 VAL A CA 1
ATOM 772 C C . VAL A 1 96 ? 3.01 19.047 7.098 1 98.12 96 VAL A C 1
ATOM 774 O O . VAL A 1 96 ? 1.941 19.188 7.699 1 98.12 96 VAL A O 1
ATOM 777 N N . ALA A 1 97 ? 4.105 19.078 7.676 1 97 97 ALA A N 1
ATOM 778 C CA . ALA A 1 97 ? 4.207 19.188 9.125 1 97 97 ALA A CA 1
ATOM 779 C C . ALA A 1 97 ? 3.566 20.484 9.617 1 97 97 ALA A C 1
ATOM 781 O O . ALA A 1 97 ? 2.971 20.516 10.695 1 97 97 ALA A O 1
ATOM 782 N N . SER A 1 98 ? 3.568 21.531 8.828 1 96.5 98 SER A N 1
ATOM 783 C CA . SER A 1 98 ? 3.115 22.844 9.266 1 96.5 98 SER A CA 1
ATOM 784 C C . SER A 1 98 ? 1.658 23.078 8.875 1 96.5 98 SER A C 1
ATOM 786 O O . SER A 1 98 ? 0.916 23.734 9.609 1 96.5 98 SER A O 1
ATOM 788 N N . LYS A 1 99 ? 1.211 22.531 7.785 1 97 99 LYS A N 1
ATOM 789 C CA . LYS A 1 99 ? -0.035 23.031 7.203 1 97 99 LYS A CA 1
ATOM 790 C C . LYS A 1 99 ? -1.116 21.953 7.234 1 97 99 LYS A C 1
ATOM 792 O O . LYS A 1 99 ? -2.303 22.25 7.094 1 97 99 LYS A O 1
ATOM 797 N N . ILE A 1 100 ? -0.725 20.703 7.359 1 98 100 ILE A N 1
ATOM 798 C CA . ILE A 1 100 ? -1.713 19.625 7.266 1 98 100 ILE A CA 1
ATOM 799 C C . ILE A 1 100 ? -2.307 19.359 8.641 1 98 100 ILE A C 1
ATOM 801 O O . ILE A 1 100 ? -1.581 19.016 9.586 1 98 100 ILE A O 1
ATOM 805 N N . LYS A 1 101 ? -3.635 19.422 8.664 1 97.81 101 LYS A N 1
ATOM 806 C CA . LYS A 1 101 ? -4.371 19.281 9.922 1 97.81 101 LYS A CA 1
ATOM 807 C C . LYS A 1 101 ? -5.43 18.188 9.812 1 97.81 101 LYS A C 1
ATOM 809 O O . LYS A 1 101 ? -5.797 17.781 8.703 1 97.81 101 LYS A O 1
ATOM 814 N N . LYS A 1 102 ? -5.875 17.797 11.039 1 98.06 102 LYS A N 1
ATOM 815 C CA . LYS A 1 102 ? -6.977 16.828 11.094 1 98.06 102 LYS A CA 1
ATOM 816 C C . LYS A 1 102 ? -8.148 17.297 10.234 1 98.06 102 LYS A C 1
ATOM 818 O O . LYS A 1 102 ? -8.539 18.453 10.281 1 98.06 102 LYS A O 1
ATOM 823 N N . GLY A 1 103 ? -8.633 16.344 9.469 1 97.12 103 GLY A N 1
ATOM 824 C CA . GLY A 1 103 ? -9.828 16.641 8.695 1 97.12 103 GLY A CA 1
ATOM 825 C C . GLY A 1 103 ? -9.523 17.141 7.297 1 97.12 103 GLY A C 1
ATOM 826 O O . GLY A 1 103 ? -10.406 17.188 6.445 1 97.12 103 GLY A O 1
ATOM 827 N N . ASP A 1 104 ? -8.289 17.562 7.035 1 97.56 104 ASP A N 1
ATOM 828 C CA . ASP A 1 104 ? -7.926 18 5.691 1 97.56 104 ASP A CA 1
ATOM 829 C C . ASP A 1 104 ? -8.133 16.875 4.68 1 97.56 104 ASP A C 1
ATOM 831 O O . ASP A 1 104 ? -7.863 15.703 4.977 1 97.56 104 ASP A O 1
ATOM 835 N N . ARG A 1 105 ? -8.664 17.219 3.459 1 97.69 105 ARG A N 1
ATOM 836 C CA . ARG A 1 105 ? -8.766 16.297 2.336 1 97.69 105 ARG A CA 1
ATOM 837 C C . ARG A 1 105 ? -7.516 16.344 1.465 1 97.69 105 ARG A C 1
ATOM 839 O O . ARG A 1 105 ? -7.176 17.406 0.921 1 97.69 105 ARG A O 1
ATOM 846 N N . LEU A 1 106 ? -6.855 15.195 1.334 1 98.69 106 LEU A N 1
ATOM 847 C CA . LEU A 1 106 ? -5.578 15.203 0.628 1 98.69 106 LEU A CA 1
ATOM 848 C C . LEU A 1 106 ? -5.594 14.203 -0.526 1 98.69 106 LEU A C 1
ATOM 850 O O . LEU A 1 106 ? -6.277 13.18 -0.459 1 98.69 106 LEU A O 1
ATOM 854 N N . LEU A 1 107 ? -4.891 14.508 -1.591 1 98.88 107 LEU A N 1
ATOM 855 C CA . LEU A 1 107 ? -4.395 13.539 -2.566 1 98.88 107 LEU A CA 1
ATOM 856 C C . LEU A 1 107 ? -2.924 13.227 -2.316 1 98.88 107 LEU A C 1
ATOM 858 O O . LEU A 1 107 ? -2.088 14.133 -2.27 1 98.88 107 LEU A O 1
ATOM 862 N N . VAL A 1 108 ? -2.582 11.977 -2.072 1 98.94 108 VAL A N 1
ATOM 863 C CA . VAL A 1 108 ? -1.222 11.539 -1.778 1 98.94 108 VAL A CA 1
ATOM 864 C C . VAL A 1 108 ? -0.749 10.555 -2.852 1 98.94 108 VAL A C 1
ATOM 866 O O . VAL A 1 108 ? -1.454 9.602 -3.18 1 98.94 108 VAL A O 1
ATOM 869 N N . GLN A 1 109 ? 0.357 10.797 -3.459 1 98.94 109 GLN A N 1
ATOM 870 C CA . GLN A 1 109 ? 1.025 9.891 -4.383 1 98.94 109 GLN A CA 1
ATOM 871 C C . GLN A 1 109 ? 2.402 9.484 -3.863 1 98.94 109 GLN A C 1
ATOM 873 O O . GLN A 1 109 ? 3.137 10.32 -3.328 1 98.94 109 GLN A O 1
ATOM 878 N N . GLY A 1 110 ? 2.729 8.188 -4.035 1 98.81 110 GLY A N 1
ATOM 879 C CA . GLY A 1 110 ? 4.016 7.711 -3.553 1 98.81 110 GLY A CA 1
ATOM 880 C C . GLY A 1 110 ? 4.23 6.23 -3.793 1 98.81 110 GLY A C 1
ATOM 881 O O . GLY A 1 110 ? 3.861 5.707 -4.848 1 98.81 110 GLY A O 1
ATOM 882 N N . GLN A 1 111 ? 4.945 5.621 -2.82 1 98.62 111 GLN A N 1
ATOM 883 C CA . GLN A 1 111 ? 5.312 4.215 -2.926 1 98.62 111 GLN A CA 1
ATOM 884 C C . GLN A 1 111 ? 4.965 3.459 -1.646 1 98.62 111 GLN A C 1
ATOM 886 O O . GLN A 1 111 ? 5.031 4.02 -0.551 1 98.62 111 GLN A O 1
ATOM 891 N N . LEU A 1 112 ? 4.645 2.191 -1.858 1 98.75 112 LEU A N 1
ATOM 892 C CA . LEU A 1 112 ? 4.367 1.32 -0.721 1 98.75 112 LEU A CA 1
ATOM 893 C C . LEU A 1 112 ? 5.656 0.713 -0.176 1 98.75 112 LEU A C 1
ATOM 895 O O . LEU A 1 112 ? 6.395 0.051 -0.909 1 98.75 112 LEU A O 1
ATOM 899 N N . SER A 1 113 ? 5.871 0.972 1.064 1 98 113 SER A N 1
ATOM 900 C CA . SER A 1 113 ? 7.055 0.45 1.74 1 98 113 SER A CA 1
ATOM 901 C C . SER A 1 113 ? 6.672 -0.512 2.859 1 98 113 SER A C 1
ATOM 903 O O . SER A 1 113 ? 5.832 -0.19 3.703 1 98 113 SER A O 1
ATOM 905 N N . ASN A 1 114 ? 7.227 -1.695 2.854 1 96.69 114 ASN A N 1
ATOM 906 C CA . ASN A 1 114 ? 7.043 -2.699 3.896 1 96.69 114 ASN A CA 1
ATOM 907 C C . ASN A 1 114 ? 8.367 -3.055 4.57 1 96.69 114 ASN A C 1
ATOM 909 O O . ASN A 1 114 ? 9.039 -4 4.16 1 96.69 114 ASN A O 1
ATOM 913 N N . LYS A 1 115 ? 8.648 -2.4 5.621 1 91.88 115 LYS A N 1
ATOM 914 C CA . LYS A 1 115 ? 9.938 -2.605 6.277 1 91.88 115 LYS A CA 1
ATOM 915 C C . LYS A 1 115 ? 9.805 -3.562 7.457 1 91.88 115 LYS A C 1
ATOM 917 O O . LYS A 1 115 ? 8.836 -3.5 8.211 1 91.88 115 LYS A O 1
ATOM 922 N N . LYS A 1 116 ? 10.773 -4.406 7.496 1 90.38 116 LYS A N 1
ATOM 923 C CA . LYS A 1 116 ? 10.844 -5.328 8.625 1 90.38 116 LYS A CA 1
ATOM 924 C C . LYS A 1 116 ? 11.531 -4.684 9.82 1 90.38 116 LYS A C 1
ATOM 926 O O . LYS A 1 116 ? 12.492 -3.922 9.656 1 90.38 116 LYS A O 1
ATOM 931 N N . TYR A 1 117 ? 10.922 -4.938 10.93 1 86.31 117 TYR A N 1
ATOM 932 C CA . TYR A 1 117 ? 11.531 -4.426 12.148 1 86.31 117 TYR A CA 1
ATOM 933 C C . TYR A 1 117 ? 11.352 -5.406 13.305 1 86.31 117 TYR A C 1
ATOM 935 O O . TYR A 1 117 ? 10.359 -6.129 13.359 1 86.31 117 TYR A O 1
ATOM 943 N N . GLU A 1 118 ? 12.445 -5.477 13.992 1 88.31 118 GLU A N 1
ATOM 944 C CA . GLU A 1 118 ? 12.383 -6.32 15.18 1 88.31 118 GLU A CA 1
ATOM 945 C C . GLU A 1 118 ? 11.984 -5.512 16.406 1 88.31 118 GLU A C 1
ATOM 947 O O . GLU A 1 118 ? 12.68 -4.566 16.797 1 88.31 118 GLU A O 1
ATOM 952 N N . ASP A 1 119 ? 10.891 -5.969 16.984 1 80.88 119 ASP A N 1
ATOM 953 C CA . ASP A 1 119 ? 10.445 -5.309 18.203 1 80.88 119 ASP A CA 1
ATOM 954 C C . ASP A 1 119 ? 11.445 -5.539 19.344 1 80.88 119 ASP A C 1
ATOM 956 O O . ASP A 1 119 ? 11.734 -6.684 19.703 1 80.88 119 ASP A O 1
ATOM 960 N N . PRO A 1 120 ? 11.938 -4.477 19.891 1 84.38 120 PRO A N 1
ATOM 961 C CA . PRO A 1 120 ? 12.961 -4.648 20.938 1 84.38 120 PRO A CA 1
ATOM 962 C C . PRO A 1 120 ? 12.406 -5.301 22.203 1 84.38 120 PRO A C 1
ATOM 964 O O . PRO A 1 120 ? 13.148 -5.949 22.938 1 84.38 120 PRO A O 1
ATOM 967 N N . THR A 1 121 ? 11.172 -5.172 22.438 1 81.69 121 THR A N 1
ATOM 968 C CA . THR A 1 121 ? 10.562 -5.688 23.656 1 81.69 121 THR A CA 1
ATOM 969 C C . THR A 1 121 ? 10.219 -7.168 23.5 1 81.69 121 THR A C 1
ATOM 971 O O . THR A 1 121 ? 10.555 -7.977 24.375 1 81.69 121 THR A O 1
ATOM 974 N N . THR A 1 122 ? 9.617 -7.535 22.422 1 79.31 122 THR A N 1
ATOM 975 C CA . THR A 1 122 ? 9.094 -8.883 22.266 1 79.31 122 THR A CA 1
ATOM 976 C C . THR A 1 122 ? 10.008 -9.719 21.375 1 79.31 122 THR A C 1
ATOM 978 O O . THR A 1 122 ? 9.883 -10.945 21.312 1 79.31 122 THR A O 1
ATOM 981 N N . ASN A 1 123 ? 10.922 -9.102 20.703 1 81.06 123 ASN A N 1
ATOM 982 C CA . ASN A 1 123 ? 11.82 -9.75 19.766 1 81.06 123 ASN A CA 1
ATOM 983 C C . ASN A 1 123 ? 11.055 -10.367 18.594 1 81.06 123 ASN A C 1
ATOM 985 O O . ASN A 1 123 ? 11.531 -11.32 17.969 1 81.06 123 ASN A O 1
ATOM 989 N N . GLU A 1 124 ? 9.891 -9.953 18.438 1 83.94 124 GLU A N 1
ATOM 990 C CA . GLU A 1 124 ? 9.094 -10.406 17.312 1 83.94 124 GLU A CA 1
ATOM 991 C C . GLU A 1 124 ? 9.383 -9.578 16.062 1 83.94 124 GLU A C 1
ATOM 993 O O . GLU A 1 124 ? 9.539 -8.359 16.141 1 83.94 124 GLU A O 1
ATOM 998 N N . ARG A 1 125 ? 9.477 -10.32 15.016 1 86.25 125 ARG A N 1
ATOM 999 C CA . ARG A 1 125 ? 9.633 -9.625 13.734 1 86.25 125 ARG A CA 1
ATOM 1000 C C . ARG A 1 125 ? 8.297 -9.102 13.227 1 86.25 125 ARG A C 1
ATOM 1002 O O . ARG A 1 125 ? 7.336 -9.859 13.094 1 86.25 125 ARG A O 1
ATOM 1009 N N . LYS A 1 126 ? 8.344 -7.781 13.094 1 87.06 126 LYS A N 1
ATOM 1010 C CA . LYS A 1 126 ? 7.121 -7.137 12.617 1 87.06 126 LYS A CA 1
ATOM 1011 C C . LYS A 1 126 ? 7.371 -6.383 11.312 1 87.06 126 LYS A C 1
ATOM 1013 O O . LYS A 1 126 ? 8.516 -6.055 10.992 1 87.06 126 LYS A O 1
ATOM 1018 N N . ILE A 1 127 ? 6.32 -6.316 10.531 1 90.12 127 ILE A N 1
ATOM 1019 C CA . ILE A 1 127 ? 6.387 -5.531 9.305 1 90.12 127 ILE A CA 1
ATOM 1020 C C . ILE A 1 127 ? 5.609 -4.227 9.484 1 90.12 127 ILE A C 1
ATOM 1022 O O . ILE A 1 127 ? 4.461 -4.242 9.938 1 90.12 127 ILE A O 1
ATOM 1026 N N . ILE A 1 128 ? 6.297 -3.18 9.195 1 92.06 128 ILE A N 1
ATOM 1027 C CA . ILE A 1 128 ? 5.625 -1.884 9.211 1 92.06 128 ILE A CA 1
ATOM 1028 C C . ILE A 1 128 ? 5.359 -1.425 7.777 1 92.06 128 ILE A C 1
ATOM 1030 O O . ILE A 1 128 ? 6.297 -1.234 6.996 1 92.06 128 ILE A O 1
ATOM 1034 N N . SER A 1 129 ? 4.086 -1.264 7.477 1 96.75 129 SER A N 1
ATOM 1035 C CA . SER A 1 129 ? 3.682 -0.801 6.152 1 96.75 129 SER A CA 1
ATOM 1036 C C . SER A 1 129 ? 3.398 0.697 6.152 1 96.75 129 SER A C 1
ATOM 1038 O O . SER A 1 129 ? 2.656 1.193 7.004 1 96.75 129 SER A O 1
ATOM 1040 N N . ARG A 1 130 ? 4.039 1.419 5.238 1 97.88 130 ARG A N 1
ATOM 1041 C CA . ARG A 1 130 ? 3.842 2.855 5.078 1 97.88 130 ARG A CA 1
ATOM 1042 C C . ARG A 1 130 ? 3.785 3.24 3.604 1 97.88 130 ARG A C 1
ATOM 1044 O O . ARG A 1 130 ? 4.309 2.521 2.748 1 97.88 130 ARG A O 1
ATOM 1051 N N . VAL A 1 131 ? 3.084 4.266 3.379 1 98.81 131 VAL A N 1
ATOM 1052 C CA . VAL A 1 131 ? 3.176 4.906 2.072 1 98.81 131 VAL A CA 1
ATOM 1053 C C . VAL A 1 131 ? 4.172 6.062 2.135 1 98.81 131 VAL A C 1
ATOM 1055 O O . VAL A 1 131 ? 3.955 7.039 2.854 1 98.81 131 VAL A O 1
ATOM 1058 N N . ILE A 1 132 ? 5.297 5.922 1.427 1 98.06 132 ILE A N 1
ATOM 1059 C CA . ILE A 1 132 ? 6.266 7.008 1.301 1 98.06 132 ILE A CA 1
ATOM 1060 C C . ILE A 1 132 ? 5.777 8.008 0.258 1 98.06 132 ILE A C 1
ATOM 1062 O O . ILE A 1 132 ? 5.836 7.746 -0.945 1 98.06 132 ILE A O 1
ATOM 1066 N N . ALA A 1 133 ? 5.387 9.141 0.739 1 98.81 133 ALA A N 1
ATOM 1067 C CA . ALA A 1 133 ? 4.77 10.125 -0.143 1 98.81 133 ALA A CA 1
ATOM 1068 C C . ALA A 1 133 ? 5.828 10.922 -0.901 1 98.81 133 ALA A C 1
ATOM 1070 O O . ALA A 1 133 ? 6.77 11.453 -0.299 1 98.81 133 ALA A O 1
ATOM 1071 N N . ARG A 1 134 ? 5.609 11.055 -2.201 1 97.62 134 ARG A N 1
ATOM 1072 C CA . ARG A 1 134 ? 6.418 11.922 -3.051 1 97.62 134 ARG A CA 1
ATOM 1073 C C . ARG A 1 134 ? 5.695 13.234 -3.35 1 97.62 134 ARG A C 1
ATOM 1075 O O . ARG A 1 134 ? 6.332 14.258 -3.582 1 97.62 134 ARG A O 1
ATOM 1082 N N . ASN A 1 135 ? 4.387 13.125 -3.402 1 98.44 135 ASN A N 1
ATOM 1083 C CA . ASN A 1 135 ? 3.527 14.281 -3.633 1 98.44 135 ASN A CA 1
ATOM 1084 C C . ASN A 1 135 ? 2.332 14.289 -2.688 1 98.44 135 ASN A C 1
ATOM 1086 O O . ASN A 1 135 ? 1.735 13.25 -2.422 1 98.44 135 ASN A O 1
ATOM 1090 N N . VAL A 1 136 ? 2.104 15.445 -2.193 1 98.75 136 VAL A N 1
ATOM 1091 C CA . VAL A 1 136 ? 0.94 15.68 -1.342 1 98.75 136 VAL A CA 1
ATOM 1092 C C . VAL A 1 136 ? 0.214 16.938 -1.791 1 98.75 136 VAL A C 1
ATOM 1094 O O . VAL A 1 136 ? 0.8 18.031 -1.809 1 98.75 136 VAL A O 1
ATOM 1097 N N . ILE A 1 137 ? -1.061 16.828 -2.121 1 98.25 137 ILE A N 1
ATOM 1098 C CA . ILE A 1 137 ? -1.88 17.969 -2.539 1 98.25 137 ILE A CA 1
ATOM 1099 C C . ILE A 1 137 ? -3.047 18.141 -1.568 1 98.25 137 ILE A C 1
ATOM 1101 O O . ILE A 1 137 ? -3.844 17.219 -1.373 1 98.25 137 ILE A O 1
ATOM 1105 N N . ASN A 1 138 ? -3.094 19.266 -0.942 1 97.75 138 ASN A N 1
ATOM 1106 C CA . ASN A 1 138 ? -4.211 19.594 -0.062 1 97.75 138 ASN A CA 1
ATOM 1107 C C . ASN A 1 138 ? -5.426 20.062 -0.853 1 97.75 138 ASN A C 1
ATOM 1109 O O . ASN A 1 138 ? -5.375 21.109 -1.514 1 97.75 138 ASN A O 1
ATOM 1113 N N . LEU A 1 139 ? -6.543 19.406 -0.777 1 96.69 139 LEU A N 1
ATOM 1114 C CA . LEU A 1 139 ? -7.742 19.688 -1.559 1 96.69 139 LEU A CA 1
ATOM 1115 C C . LEU A 1 139 ? -8.797 20.391 -0.706 1 96.69 139 LEU A C 1
ATOM 1117 O O . LEU A 1 139 ? -9.891 20.688 -1.185 1 96.69 139 LEU A O 1
ATOM 1121 N N . THR A 1 140 ? -8.484 20.547 0.511 1 92.31 140 THR A N 1
ATOM 1122 C CA . THR A 1 140 ? -9.43 21.172 1.416 1 92.31 140 THR A CA 1
ATOM 1123 C C . THR A 1 140 ? -9.758 22.594 0.949 1 92.31 140 THR A C 1
ATOM 1125 O O . THR A 1 140 ? -8.867 23.359 0.581 1 92.31 140 THR A O 1
ATOM 1128 N N . GLN A 1 141 ? -11.07 22.922 0.438 1 75.5 141 GLN A N 1
ATOM 1129 C CA . GLN A 1 141 ? -11.484 24.25 0.018 1 75.5 141 GLN A CA 1
ATOM 1130 C C . GLN A 1 141 ? -11.562 25.203 1.208 1 75.5 141 GLN A C 1
ATOM 1132 O O . GLN A 1 141 ? -12.305 24.953 2.16 1 75.5 141 GLN A O 1
ATOM 1137 N N . LYS A 1 142 ? -10.57 25.781 1.669 1 61.56 142 LYS A N 1
ATOM 1138 C CA . LYS A 1 142 ? -10.688 26.812 2.697 1 61.56 142 LYS A CA 1
ATOM 1139 C C . LYS A 1 142 ? -11.398 28.047 2.158 1 61.56 142 LYS A C 1
ATOM 1141 O O . LYS A 1 142 ? -11.961 28.844 2.926 1 61.56 142 LYS A O 1
ATOM 1146 N N . TRP A 1 143 ? -11.32 28.469 0.923 1 53.28 143 TRP A N 1
ATOM 1147 C CA . TRP A 1 143 ? -11.805 29.797 0.6 1 53.28 143 TRP A CA 1
ATOM 1148 C C . TRP A 1 143 ? -13.266 29.969 1.007 1 53.28 143 TRP A C 1
ATOM 1150 O O . TRP A 1 143 ? -13.688 31.047 1.41 1 53.28 143 TRP A O 1
ATOM 1160 N N . ARG A 1 144 ? -14.047 28.984 0.723 1 51.44 144 ARG A N 1
ATOM 1161 C CA . ARG A 1 144 ? -15.461 29.344 0.815 1 51.44 144 ARG A CA 1
ATOM 1162 C C . ARG A 1 144 ? -15.867 29.609 2.262 1 51.44 144 ARG A C 1
ATOM 1164 O O . ARG A 1 144 ? -16.688 30.484 2.535 1 51.44 144 ARG A O 1
ATOM 1171 N N . ASN A 1 145 ? -15.305 28.875 3.168 1 48.47 145 ASN A N 1
ATOM 1172 C CA . ASN A 1 145 ? -15.883 29.078 4.492 1 48.47 145 ASN A CA 1
ATOM 1173 C C . ASN A 1 145 ? -15.531 30.453 5.047 1 48.47 145 ASN A C 1
ATOM 1175 O O . ASN A 1 145 ? -16.062 30.875 6.082 1 48.47 145 ASN A O 1
ATOM 1179 N N . GLU A 1 146 ? -14.531 31.172 4.621 1 48.12 146 GLU A N 1
ATOM 1180 C CA . GLU A 1 146 ? -14.328 32.5 5.172 1 48.12 146 GLU A CA 1
ATOM 1181 C C . GLU A 1 146 ? -15.453 33.469 4.754 1 48.12 146 GLU A C 1
ATOM 1183 O O . GLU A 1 146 ? -15.844 34.344 5.52 1 48.12 146 GLU A O 1
ATOM 1188 N N . GLU A 1 147 ? -15.977 33.375 3.529 1 47.59 147 GLU A N 1
ATOM 1189 C CA . GLU A 1 147 ? -17.016 34.344 3.146 1 47.59 147 GLU A CA 1
ATOM 1190 C C . GLU A 1 147 ? -18.328 34.062 3.893 1 47.59 147 GLU A C 1
ATOM 1192 O O . GLU A 1 147 ? -19.078 34.969 4.203 1 47.59 147 GLU A O 1
ATOM 1197 N N . GLN A 1 148 ? -18.625 32.844 4.195 1 49.03 148 GLN A N 1
ATOM 1198 C CA . GLN A 1 148 ? -19.938 32.625 4.816 1 49.03 148 GLN A CA 1
ATOM 1199 C C . GLN A 1 148 ? -19.922 33.094 6.273 1 49.03 148 GLN A C 1
ATOM 1201 O O . GLN A 1 148 ? -20.984 33.312 6.863 1 49.03 148 GLN A O 1
ATOM 1206 N N . SER A 1 149 ? -18.781 33.094 6.898 1 49 149 SER A N 1
ATOM 1207 C CA . SER A 1 149 ? -18.797 33.625 8.266 1 49 149 SER A CA 1
ATOM 1208 C C . SER A 1 149 ? -19.031 35.125 8.289 1 49 149 SER A C 1
ATOM 1210 O O . SER A 1 149 ? -19.609 35.656 9.234 1 49 149 SER A O 1
ATOM 1212 N N . HIS A 1 150 ? -18.578 35.812 7.164 1 49.91 150 HIS A N 1
ATOM 1213 C CA . HIS A 1 150 ? -18.781 37.281 7.16 1 49.91 150 HIS A CA 1
ATOM 1214 C C . HIS A 1 150 ? -20.219 37.625 6.77 1 49.91 150 HIS A C 1
ATOM 1216 O O . HIS A 1 150 ? -20.688 38.719 7.062 1 49.91 150 HIS A O 1
ATOM 1222 N N . GLN A 1 151 ? -20.859 36.781 5.98 1 48.41 151 GLN A N 1
ATOM 1223 C CA . GLN A 1 151 ? -22.203 37.188 5.574 1 48.41 151 GLN A CA 1
ATOM 1224 C C . GLN A 1 151 ? -23.188 37.031 6.719 1 48.41 151 GLN A C 1
ATOM 1226 O O . GLN A 1 151 ? -24.219 37.688 6.77 1 48.41 151 GLN A O 1
ATOM 1231 N N . GLY A 1 152 ? -22.906 36.156 7.68 1 46.94 152 GLY A N 1
ATOM 1232 C CA . GLY A 1 152 ? -23.844 36 8.789 1 46.94 152 GLY A CA 1
ATOM 1233 C C . GLY A 1 152 ? -23.812 37.188 9.742 1 46.94 152 GLY A C 1
ATOM 1234 O O . GLY A 1 152 ? -24.797 37.438 10.438 1 46.94 152 GLY A O 1
ATOM 1235 N N . GLU A 1 153 ? -22.594 37.844 9.805 1 48.38 153 GLU A N 1
ATOM 1236 C CA . GLU A 1 153 ? -22.484 38.969 10.711 1 48.38 153 GLU A CA 1
ATOM 1237 C C . GLU A 1 153 ? -23.188 40.219 10.141 1 48.38 153 GLU A C 1
ATOM 1239 O O . GLU A 1 153 ? -23.766 41 10.883 1 48.38 153 GLU A O 1
ATOM 1244 N N . GLU A 1 154 ? -23.156 40.344 8.766 1 49.44 154 GLU A N 1
ATOM 1245 C CA . GLU A 1 154 ? -23.797 41.531 8.18 1 49.44 154 GLU A CA 1
ATOM 1246 C C . GLU A 1 154 ? -25.312 41.406 8.227 1 49.44 154 GLU A C 1
ATOM 1248 O O . GLU A 1 154 ? -26.016 42.406 8.359 1 49.44 154 GLU A O 1
ATOM 1253 N N . GLU A 1 155 ? -25.828 40.188 8.125 1 50.53 155 GLU A N 1
ATOM 1254 C CA . GLU A 1 155 ? -27.281 40.031 8.172 1 50.53 155 GLU A CA 1
ATOM 1255 C C . GLU A 1 155 ? -27.828 40.312 9.57 1 50.53 155 GLU A C 1
ATOM 1257 O O . GLU A 1 155 ? -28.953 40.812 9.719 1 50.53 155 GLU A O 1
ATOM 1262 N N . GLU A 1 156 ? -27 40.094 10.609 1 50.25 156 GLU A N 1
ATOM 1263 C CA . GLU A 1 156 ? -27.438 40.375 11.969 1 50.25 156 GLU A CA 1
ATOM 1264 C C . GLU A 1 156 ? -27.5 41.875 12.219 1 50.25 156 GLU A C 1
ATOM 1266 O O . GLU A 1 156 ? -28.391 42.375 12.93 1 50.25 156 GLU A O 1
ATOM 1271 N N . TYR A 1 157 ? -26.641 42.719 11.531 1 50.69 157 TYR A N 1
ATOM 1272 C CA . TYR A 1 157 ? -26.625 44.156 11.711 1 50.69 157 TYR A CA 1
ATOM 1273 C C . TYR A 1 157 ? -27.781 44.812 10.969 1 50.69 157 TYR A C 1
ATOM 1275 O O . TYR A 1 157 ? -28.312 45.844 11.422 1 50.69 157 TYR A O 1
ATOM 1283 N N . GLN A 1 158 ? -28.188 44.281 9.812 1 49.34 158 GLN A N 1
ATOM 1284 C CA . GLN A 1 158 ? -29.266 44.906 9.047 1 49.34 158 GLN A CA 1
ATOM 1285 C C . GLN A 1 158 ? -30.609 44.719 9.727 1 49.34 158 GLN A C 1
ATOM 1287 O O . GLN A 1 158 ? -31.516 45.562 9.609 1 49.34 158 GLN A O 1
ATOM 1292 N N . ASN A 1 159 ? -30.797 43.625 10.453 1 54.75 159 ASN A N 1
ATOM 1293 C CA . ASN A 1 159 ? -32.094 43.344 11.047 1 54.75 159 ASN A CA 1
ATOM 1294 C C . ASN A 1 159 ? -32.312 44.188 12.312 1 54.75 159 ASN A C 1
ATOM 1296 O O . ASN A 1 159 ? -33.438 44.281 12.805 1 54.75 159 ASN A O 1
ATOM 1300 N N . GLN A 1 160 ? -31.203 44.656 12.938 1 50.75 160 GLN A N 1
ATOM 1301 C CA . GLN A 1 160 ? -31.375 45.469 14.148 1 50.75 160 GLN A CA 1
ATOM 1302 C C . GLN A 1 160 ? -31.828 46.875 13.812 1 50.75 160 GLN A C 1
ATOM 1304 O O . GLN A 1 160 ? -32.5 47.531 14.625 1 50.75 160 GLN A O 1
ATOM 1309 N N . ASP A 1 161 ? -31.531 47.406 12.539 1 53.94 161 ASP A N 1
ATOM 1310 C CA . ASP A 1 161 ? -31.844 48.812 12.266 1 53.94 161 ASP A CA 1
ATOM 1311 C C . ASP A 1 161 ? -33.312 49 11.898 1 53.94 161 ASP A C 1
ATOM 1313 O O . ASP A 1 161 ? -33.875 50.062 12.07 1 53.94 161 ASP A O 1
ATOM 1317 N N . GLN A 1 162 ? -34 47.906 11.383 1 49.69 162 GLN A N 1
ATOM 1318 C CA . GLN A 1 162 ? -35.344 48.156 10.922 1 49.69 162 GLN A CA 1
ATOM 1319 C C . GLN A 1 162 ? -36.344 48.125 12.086 1 49.69 162 GLN A C 1
ATOM 1321 O O . GLN A 1 162 ? -37.5 48.469 11.922 1 49.69 162 GLN A O 1
ATOM 1326 N N . SER A 1 163 ? -35.906 47.531 13.227 1 52.19 163 SER A N 1
ATOM 1327 C CA . SER A 1 163 ? -36.906 47.438 14.273 1 52.19 163 SER A CA 1
ATOM 1328 C C . SER A 1 163 ? -36.875 48.688 15.156 1 52.19 163 SER A C 1
ATOM 1330 O O . SER A 1 163 ? -37.625 48.781 16.141 1 52.19 163 SER A O 1
ATOM 1332 N N . SER A 1 164 ? -36.156 49.75 14.664 1 42.47 164 SER A N 1
ATOM 1333 C CA . SER A 1 164 ? -36.562 50.969 15.406 1 42.47 164 SER A CA 1
ATOM 1334 C C . SER A 1 164 ? -37.688 51.688 14.695 1 42.47 164 SER A C 1
ATOM 1336 O O . SER A 1 164 ? -37.75 51.688 13.461 1 42.47 164 SER A O 1
ATOM 1338 N N . MET B 1 1 ? -93.062 14.328 11.719 1 31.11 1 MET B N 1
ATOM 1339 C CA . MET B 1 1 ? -92 14.805 12.633 1 31.11 1 MET B CA 1
ATOM 1340 C C . MET B 1 1 ? -90.625 14.508 12.078 1 31.11 1 MET B C 1
ATOM 1342 O O . MET B 1 1 ? -90.312 13.352 11.789 1 31.11 1 MET B O 1
ATOM 1346 N N . ASN B 1 2 ? -90 15.539 11.336 1 27.17 2 ASN B N 1
ATOM 1347 C CA . ASN B 1 2 ? -88.938 15.766 10.414 1 27.17 2 ASN B CA 1
ATOM 1348 C C . ASN B 1 2 ? -87.562 15.625 11.125 1 27.17 2 ASN B C 1
ATOM 1350 O O . ASN B 1 2 ? -87 16.609 11.586 1 27.17 2 ASN B O 1
ATOM 1354 N N . VAL B 1 3 ? -87.375 14.758 12.125 1 36.62 3 VAL B N 1
ATOM 1355 C CA . VAL B 1 3 ? -86.125 14.711 12.883 1 36.62 3 VAL B CA 1
ATOM 1356 C C . VAL B 1 3 ? -85 14.461 11.938 1 36.62 3 VAL B C 1
ATOM 1358 O O . VAL B 1 3 ? -84.875 13.367 11.383 1 36.62 3 VAL B O 1
ATOM 1361 N N . LEU B 1 4 ? -84.688 15.391 10.977 1 33.69 4 LEU B N 1
ATOM 1362 C CA . LEU B 1 4 ? -83.5 15.398 10.102 1 33.69 4 LEU B CA 1
ATOM 1363 C C . LEU B 1 4 ? -82.188 15.359 10.914 1 33.69 4 LEU B C 1
ATOM 1365 O O . LEU B 1 4 ? -81.875 16.312 11.617 1 33.69 4 LEU B O 1
ATOM 1369 N N . ARG B 1 5 ? -81.938 14.289 11.742 1 38.22 5 ARG B N 1
ATOM 1370 C CA . ARG B 1 5 ? -80.688 14.062 12.422 1 38.22 5 ARG B CA 1
ATOM 1371 C C . ARG B 1 5 ? -79.5 14.305 11.484 1 38.22 5 ARG B C 1
ATOM 1373 O O . ARG B 1 5 ? -79.438 13.688 10.422 1 38.22 5 ARG B O 1
ATOM 1380 N N . SER B 1 6 ? -79 15.633 11.477 1 34.19 6 SER B N 1
ATOM 1381 C CA . SER B 1 6 ? -77.812 16.156 10.852 1 34.19 6 SER B CA 1
ATOM 1382 C C . SER B 1 6 ? -76.625 15.266 11.148 1 34.19 6 SER B C 1
ATOM 1384 O O . SER B 1 6 ? -76.375 14.93 12.305 1 34.19 6 SER B O 1
ATOM 1386 N N . LEU B 1 7 ? -76.25 14.305 10.312 1 38.97 7 LEU B N 1
ATOM 1387 C CA . LEU B 1 7 ? -75.062 13.492 10.18 1 38.97 7 LEU B CA 1
ATOM 1388 C C . LEU B 1 7 ? -73.812 14.352 10.242 1 38.97 7 LEU B C 1
ATOM 1390 O O . LEU B 1 7 ? -73.5 15.055 9.281 1 38.97 7 LEU B O 1
ATOM 1394 N N . THR B 1 8 ? -73.75 15.234 11.305 1 39.75 8 THR B N 1
ATOM 1395 C CA . THR B 1 8 ? -72.438 15.93 11.375 1 39.75 8 THR B CA 1
ATOM 1396 C C . THR B 1 8 ? -71.312 14.945 11.266 1 39.75 8 THR B C 1
ATOM 1398 O O . THR B 1 8 ? -71.188 14.008 12.07 1 39.75 8 THR B O 1
ATOM 1401 N N . ARG B 1 9 ? -70.938 14.602 10.008 1 32.44 9 ARG B N 1
ATOM 1402 C CA . ARG B 1 9 ? -69.688 13.922 9.625 1 32.44 9 ARG B CA 1
ATOM 1403 C C . ARG B 1 9 ? -68.5 14.508 10.352 1 32.44 9 ARG B C 1
ATOM 1405 O O . ARG B 1 9 ? -68.188 15.688 10.18 1 32.44 9 ARG B O 1
ATOM 1412 N N . ILE B 1 10 ? -68.188 14.141 11.609 1 40.44 10 ILE B N 1
ATOM 1413 C CA . ILE B 1 10 ? -66.938 14.359 12.328 1 40.44 10 ILE B CA 1
ATOM 1414 C C . ILE B 1 10 ? -65.75 14.055 11.414 1 40.44 10 ILE B C 1
ATOM 1416 O O . ILE B 1 10 ? -65.562 12.906 11.039 1 40.44 10 ILE B O 1
ATOM 1420 N N . THR B 1 11 ? -65.688 14.695 10.25 1 37.59 11 THR B N 1
ATOM 1421 C CA . THR B 1 11 ? -64.438 14.469 9.508 1 37.59 11 THR B CA 1
ATOM 1422 C C . THR B 1 11 ? -63.219 14.828 10.359 1 37.59 11 THR B C 1
ATOM 1424 O O . THR B 1 11 ? -63.031 15.984 10.742 1 37.59 11 THR B O 1
ATOM 1427 N N . ARG B 1 12 ? -63 14.148 11.516 1 41.38 12 ARG B N 1
ATOM 1428 C CA . ARG B 1 12 ? -61.688 14.398 12.148 1 41.38 12 ARG B CA 1
ATOM 1429 C C . ARG B 1 12 ? -60.594 14.484 11.117 1 41.38 12 ARG B C 1
ATOM 1431 O O . ARG B 1 12 ? -60.469 13.617 10.25 1 41.38 12 ARG B O 1
ATOM 1438 N N . PRO B 1 13 ? -60.188 15.742 10.742 1 40.84 13 PRO B N 1
ATOM 1439 C CA . PRO B 1 13 ? -59 15.758 9.867 1 40.84 13 PRO B CA 1
ATOM 1440 C C . PRO B 1 13 ? -57.938 14.781 10.312 1 40.84 13 PRO B C 1
ATOM 1442 O O . PRO B 1 13 ? -57.719 14.578 11.516 1 40.84 13 PRO B O 1
ATOM 1445 N N . CYS B 1 14 ? -57.75 13.625 9.656 1 37.19 14 CYS B N 1
ATOM 1446 C CA . CYS B 1 14 ? -56.562 12.766 9.789 1 37.19 14 CYS B CA 1
ATOM 1447 C C . CYS B 1 14 ? -55.312 13.594 10.016 1 37.19 14 CYS B C 1
ATOM 1449 O O . CYS B 1 14 ? -55 14.469 9.211 1 37.19 14 CYS B O 1
ATOM 1451 N N . ALA B 1 15 ? -55.094 14 11.312 1 36.91 15 ALA B N 1
ATOM 1452 C CA . ALA B 1 15 ? -53.719 14.477 11.586 1 36.91 15 ALA B CA 1
ATOM 1453 C C . ALA B 1 15 ? -52.719 13.812 10.648 1 36.91 15 ALA B C 1
ATOM 1455 O O . ALA B 1 15 ? -52.688 12.586 10.531 1 36.91 15 ALA B O 1
ATOM 1456 N N . GLN B 1 16 ? -52.5 14.367 9.422 1 35.94 16 GLN B N 1
ATOM 1457 C CA . GLN B 1 16 ? -51.281 14.016 8.664 1 35.94 16 GLN B CA 1
ATOM 1458 C C . GLN B 1 16 ? -50.125 13.711 9.586 1 35.94 16 GLN B C 1
ATOM 1460 O O . GLN B 1 16 ? -49.688 14.562 10.367 1 35.94 16 GLN B O 1
ATOM 1465 N N . LEU B 1 17 ? -50.094 12.578 10.25 1 38.28 17 LEU B N 1
ATOM 1466 C CA . LEU B 1 17 ? -48.812 12.141 10.742 1 38.28 17 LEU B CA 1
ATOM 1467 C C . LEU B 1 17 ? -47.688 12.562 9.789 1 38.28 17 LEU B C 1
ATOM 1469 O O . LEU B 1 17 ? -47.625 12.102 8.648 1 38.28 17 LEU B O 1
ATOM 1473 N N . ALA B 1 18 ? -47.406 13.891 9.703 1 41.34 18 ALA B N 1
ATOM 1474 C CA . ALA B 1 18 ? -46.125 14.273 9.109 1 41.34 18 ALA B CA 1
ATOM 1475 C C . ALA B 1 18 ? -45.031 13.266 9.469 1 41.34 18 ALA B C 1
ATOM 1477 O O . ALA B 1 18 ? -44.625 13.188 10.625 1 41.34 18 ALA B O 1
ATOM 1478 N N . ARG B 1 19 ? -45.188 12.039 9.039 1 40.41 19 ARG B N 1
ATOM 1479 C CA . ARG B 1 19 ? -43.938 11.266 9.078 1 40.41 19 ARG B CA 1
ATOM 1480 C C . ARG B 1 19 ? -42.75 12.141 8.734 1 40.41 19 ARG B C 1
ATOM 1482 O O . ARG B 1 19 ? -42.719 12.75 7.66 1 40.41 19 ARG B O 1
ATOM 1489 N N . THR B 1 20 ? -42.25 12.891 9.648 1 41.47 20 THR B N 1
ATOM 1490 C CA . THR B 1 20 ? -40.844 13.273 9.43 1 41.47 20 THR B CA 1
ATOM 1491 C C . THR B 1 20 ? -40.094 12.18 8.68 1 41.47 20 THR B C 1
ATOM 1493 O O . THR B 1 20 ? -39.969 11.055 9.164 1 41.47 20 THR B O 1
ATOM 1496 N N . MET B 1 21 ? -40.406 11.898 7.438 1 41.88 21 MET B N 1
ATOM 1497 C CA . MET B 1 21 ? -39.406 11.18 6.672 1 41.88 21 MET B CA 1
ATOM 1498 C C . MET B 1 21 ? -38 11.594 7.098 1 41.88 21 MET B C 1
ATOM 1500 O O . MET B 1 21 ? -37.625 12.75 6.914 1 41.88 21 MET B O 1
ATOM 1504 N N . SER B 1 22 ? -37.625 11.234 8.305 1 41.69 22 SER B N 1
ATOM 1505 C CA . SER B 1 22 ? -36.188 11.266 8.398 1 41.69 22 SER B CA 1
ATOM 1506 C C . SER B 1 22 ? -35.531 10.922 7.059 1 41.69 22 SER B C 1
ATOM 1508 O O . SER B 1 22 ? -35.594 9.773 6.613 1 41.69 22 SER B O 1
ATOM 1510 N N . ASP B 1 23 ? -35.719 11.656 6.031 1 41.5 23 ASP B N 1
ATOM 1511 C CA . ASP B 1 23 ? -34.875 11.539 4.855 1 41.5 23 ASP B CA 1
ATOM 1512 C C . ASP B 1 23 ? -33.438 11.18 5.25 1 41.5 23 ASP B C 1
ATOM 1514 O O . ASP B 1 23 ? -32.656 12.055 5.598 1 41.5 23 ASP B O 1
ATOM 1518 N N . GLU B 1 24 ? -33.188 10.258 6.199 1 43.47 24 GLU B N 1
ATOM 1519 C CA . GLU B 1 24 ? -31.828 9.734 6.234 1 43.47 24 GLU B CA 1
ATOM 1520 C C . GLU B 1 24 ? -31.297 9.469 4.828 1 43.47 24 GLU B C 1
ATOM 1522 O O . GLU B 1 24 ? -31.578 8.414 4.246 1 43.47 24 GLU B O 1
ATOM 1527 N N . SER B 1 25 ? -31.5 10.297 3.912 1 46.41 25 SER B N 1
ATOM 1528 C CA . SER B 1 25 ? -30.688 10.141 2.707 1 46.41 25 SER B CA 1
ATOM 1529 C C . SER B 1 25 ? -29.328 9.516 3.027 1 46.41 25 SER B C 1
ATOM 1531 O O . SER B 1 25 ? -28.703 9.859 4.031 1 46.41 25 SER B O 1
ATOM 1533 N N . PRO B 1 26 ? -29.109 8.305 2.627 1 50.41 26 PRO B N 1
ATOM 1534 C CA . PRO B 1 26 ? -27.812 7.711 2.926 1 50.41 26 PRO B CA 1
ATOM 1535 C C . PRO B 1 26 ? -26.672 8.734 2.896 1 50.41 26 PRO B C 1
ATOM 1537 O O . PRO B 1 26 ? -26.625 9.578 2 1 50.41 26 PRO B O 1
ATOM 1540 N N . ARG B 1 27 ? -26.422 9.367 4.012 1 52.66 27 ARG B N 1
ATOM 1541 C CA . ARG B 1 27 ? -25.297 10.305 4.105 1 52.66 27 ARG B CA 1
ATOM 1542 C C . ARG B 1 27 ? -24.281 10.039 3 1 52.66 27 ARG B C 1
ATOM 1544 O O . ARG B 1 27 ? -23.828 8.906 2.826 1 52.66 27 ARG B O 1
ATOM 1551 N N . SER B 1 28 ? -24.438 10.594 1.799 1 64.06 28 SER B N 1
ATOM 1552 C CA . SER B 1 28 ? -23.547 10.531 0.647 1 64.06 28 SER B CA 1
ATOM 1553 C C . SER B 1 28 ? -22.078 10.5 1.081 1 64.06 28 SER B C 1
ATOM 1555 O O . SER B 1 28 ? -21.594 11.445 1.712 1 64.06 28 SER B O 1
ATOM 1557 N N . MET B 1 29 ? -21.484 9.391 1.523 1 76 29 MET B N 1
ATOM 1558 C CA . MET B 1 29 ? -20.094 9.25 1.904 1 76 29 MET B CA 1
ATOM 1559 C C . MET B 1 29 ? -19.172 9.852 0.845 1 76 29 MET B C 1
ATOM 1561 O O . MET B 1 29 ? -19.422 9.695 -0.353 1 76 29 MET B O 1
ATOM 1565 N N . GLU B 1 30 ? -18.281 10.656 1.342 1 87.19 30 GLU B N 1
ATOM 1566 C CA . GLU B 1 30 ? -17.312 11.289 0.448 1 87.19 30 GLU B CA 1
ATOM 1567 C C . GLU B 1 30 ? -16.5 10.242 -0.318 1 87.19 30 GLU B C 1
ATOM 1569 O O . GLU B 1 30 ? -16.031 9.273 0.267 1 87.19 30 GLU B O 1
ATOM 1574 N N . ARG B 1 31 ? -16.406 10.484 -1.627 1 92.44 31 ARG B N 1
ATOM 1575 C CA . ARG B 1 31 ? -15.656 9.555 -2.461 1 92.44 31 ARG B CA 1
ATOM 1576 C C . ARG B 1 31 ? -14.164 9.617 -2.131 1 92.44 31 ARG B C 1
ATOM 1578 O O . ARG B 1 31 ? -13.641 10.688 -1.81 1 92.44 31 ARG B O 1
ATOM 1585 N N . CYS B 1 32 ? -13.461 8.453 -2.139 1 97.44 32 CYS B N 1
ATOM 1586 C CA . CYS B 1 32 ? -12.016 8.367 -1.939 1 97.44 32 CYS B CA 1
ATOM 1587 C C . CYS B 1 32 ? -11.344 7.676 -3.123 1 97.44 32 CYS B C 1
ATOM 1589 O O . CYS B 1 32 ? -12.023 7.16 -4.012 1 97.44 32 CYS B O 1
ATOM 1591 N N . ILE B 1 33 ? -10.047 7.867 -3.23 1 98.5 33 ILE B N 1
ATOM 1592 C CA . ILE B 1 33 ? -9.195 7.117 -4.152 1 98.5 33 ILE B CA 1
ATOM 1593 C C . ILE B 1 33 ? -8.234 6.234 -3.367 1 98.5 33 ILE B C 1
ATOM 1595 O O . ILE B 1 33 ? -7.637 6.68 -2.381 1 98.5 33 ILE B O 1
ATOM 1599 N N . ASN B 1 34 ? -8.188 5.004 -3.648 1 98.81 34 ASN B N 1
ATOM 1600 C CA . ASN B 1 34 ? -7.246 4.008 -3.156 1 98.81 34 ASN B CA 1
ATOM 1601 C C . ASN B 1 34 ? -6.773 3.08 -4.273 1 98.81 34 ASN B C 1
ATOM 1603 O O . ASN B 1 34 ? -7.453 2.105 -4.605 1 98.81 34 ASN B O 1
ATOM 1607 N N . GLU B 1 35 ? -5.602 3.42 -4.848 1 98.88 35 GLU B N 1
ATOM 1608 C CA . GLU B 1 35 ? -5.094 2.678 -5.996 1 98.88 35 GLU B CA 1
ATOM 1609 C C . GLU B 1 35 ? -3.615 2.342 -5.824 1 98.88 35 GLU B C 1
ATOM 1611 O O . GLU B 1 35 ? -2.809 3.215 -5.5 1 98.88 35 GLU B O 1
ATOM 1616 N N . VAL B 1 36 ? -3.326 1.08 -6.016 1 98.94 36 VAL B N 1
ATOM 1617 C CA . VAL B 1 36 ? -1.956 0.578 -5.977 1 98.94 36 VAL B CA 1
ATOM 1618 C C . VAL B 1 36 ? -1.624 -0.126 -7.289 1 98.94 36 VAL B C 1
ATOM 1620 O O . VAL B 1 36 ? -2.438 -0.892 -7.812 1 98.94 36 VAL B O 1
ATOM 1623 N N . THR B 1 37 ? -0.485 0.157 -7.879 1 98.94 37 THR B N 1
ATOM 1624 C CA . THR B 1 37 ? 0.071 -0.557 -9.023 1 98.94 37 THR B CA 1
ATOM 1625 C C . THR B 1 37 ? 1.484 -1.047 -8.719 1 98.94 37 THR B C 1
ATOM 1627 O O . THR B 1 37 ? 2.367 -0.249 -8.398 1 98.94 37 THR B O 1
ATOM 1630 N N . LEU B 1 38 ? 1.647 -2.35 -8.812 1 98.94 38 LEU B N 1
ATOM 1631 C CA . LEU B 1 38 ? 2.938 -2.979 -8.547 1 98.94 38 LEU B CA 1
ATOM 1632 C C . LEU B 1 38 ? 3.373 -3.844 -9.727 1 98.94 38 LEU B C 1
ATOM 1634 O O . LEU B 1 38 ? 2.545 -4.516 -10.344 1 98.94 38 LEU B O 1
ATOM 1638 N N . MET B 1 39 ? 4.645 -3.84 -9.969 1 98.88 39 MET B N 1
ATOM 1639 C CA . MET B 1 39 ? 5.273 -4.77 -10.898 1 98.88 39 MET B CA 1
ATOM 1640 C C . MET B 1 39 ? 6.555 -5.352 -10.305 1 98.88 39 MET B C 1
ATOM 1642 O O . MET B 1 39 ? 7.43 -4.609 -9.859 1 98.88 39 MET B O 1
ATOM 1646 N N . GLY B 1 40 ? 6.625 -6.582 -10.234 1 98.44 40 GLY B N 1
ATOM 1647 C CA . GLY B 1 40 ? 7.762 -7.277 -9.656 1 98.44 40 GLY B CA 1
ATOM 1648 C C . GLY B 1 40 ? 7.672 -8.789 -9.797 1 98.44 40 GLY B C 1
ATOM 1649 O O . GLY B 1 40 ? 6.918 -9.289 -10.625 1 98.44 40 GLY B O 1
ATOM 1650 N N . ARG B 1 41 ? 8.516 -9.461 -9.047 1 97.88 41 ARG B N 1
ATOM 1651 C CA . ARG B 1 41 ? 8.594 -10.914 -9.156 1 97.88 41 ARG B CA 1
ATOM 1652 C C . ARG B 1 41 ? 7.941 -11.594 -7.953 1 97.88 41 ARG B C 1
ATOM 1654 O O . ARG B 1 41 ? 8.086 -11.125 -6.82 1 97.88 41 ARG B O 1
ATOM 1661 N N . VAL B 1 42 ? 7.395 -12.68 -8.273 1 98.62 42 VAL B N 1
ATOM 1662 C CA . VAL B 1 42 ? 6.742 -13.492 -7.25 1 98.62 42 VAL B CA 1
ATOM 1663 C C . VAL B 1 42 ? 7.793 -14.188 -6.395 1 98.62 42 VAL B C 1
ATOM 1665 O O . VAL B 1 42 ? 8.742 -14.773 -6.926 1 98.62 42 VAL B O 1
ATOM 1668 N N . GLY B 1 43 ? 7.629 -14.227 -5.082 1 98.44 43 GLY B N 1
ATOM 1669 C CA . GLY B 1 43 ? 8.609 -14.781 -4.164 1 98.44 43 GLY B CA 1
ATOM 1670 C C . GLY B 1 43 ? 8.422 -16.266 -3.908 1 98.44 43 GLY B C 1
ATOM 1671 O O . GLY B 1 43 ? 9.383 -16.969 -3.613 1 98.44 43 GLY B O 1
ATOM 1672 N N . ARG B 1 44 ? 7.23 -16.656 -3.871 1 98.25 44 ARG B N 1
ATOM 1673 C CA . ARG B 1 44 ? 6.828 -18.062 -3.709 1 98.25 44 ARG B CA 1
ATOM 1674 C C . ARG B 1 44 ? 5.555 -18.344 -4.492 1 98.25 44 ARG B C 1
ATOM 1676 O O . ARG B 1 44 ? 4.762 -17.453 -4.762 1 98.25 44 ARG B O 1
ATOM 1683 N N . ASP B 1 45 ? 5.43 -19.609 -4.715 1 98.5 45 ASP B N 1
ATOM 1684 C CA . ASP B 1 45 ? 4.227 -20 -5.438 1 98.5 45 ASP B CA 1
ATOM 1685 C C . ASP B 1 45 ? 2.973 -19.484 -4.734 1 98.5 45 ASP B C 1
ATOM 1687 O O . ASP B 1 45 ? 2.877 -19.531 -3.508 1 98.5 45 ASP B O 1
ATOM 1691 N N . ALA B 1 46 ? 2.02 -19.031 -5.566 1 98.56 46 ALA B N 1
ATOM 1692 C CA . ALA B 1 46 ? 0.747 -18.594 -5 1 98.56 46 ALA B CA 1
ATOM 1693 C C . ALA B 1 46 ? 0.027 -19.75 -4.312 1 98.56 46 ALA B C 1
ATOM 1695 O O . ALA B 1 46 ? 0.168 -20.906 -4.715 1 98.56 46 ALA B O 1
ATOM 1696 N N . GLU B 1 47 ? -0.751 -19.422 -3.332 1 97.25 47 GLU B N 1
ATOM 1697 C CA . GLU B 1 47 ? -1.469 -20.422 -2.564 1 97.25 47 GLU B CA 1
ATOM 1698 C C . GLU B 1 47 ? -2.908 -20 -2.297 1 97.25 47 GLU B C 1
ATOM 1700 O O . GLU B 1 47 ? -3.201 -18.812 -2.207 1 97.25 47 GLU B O 1
ATOM 1705 N N . LEU B 1 48 ? -3.758 -21.016 -2.193 1 95.38 48 LEU B N 1
ATOM 1706 C CA . LEU B 1 48 ? -5.117 -20.75 -1.725 1 95.38 48 LEU B CA 1
ATOM 1707 C C . LEU B 1 48 ? -5.184 -20.797 -0.202 1 95.38 48 LEU B C 1
ATOM 1709 O O . LEU B 1 48 ? -4.586 -21.656 0.43 1 95.38 48 LEU B O 1
ATOM 1713 N N . ARG B 1 49 ? -5.812 -19.828 0.3 1 94.06 49 ARG B N 1
ATOM 1714 C CA . ARG B 1 49 ? -6.004 -19.766 1.745 1 94.06 49 ARG B CA 1
ATOM 1715 C C . ARG B 1 49 ? -7.484 -19.688 2.1 1 94.06 49 ARG B C 1
ATOM 1717 O O . ARG B 1 49 ? -8.266 -19.031 1.399 1 94.06 49 ARG B O 1
ATOM 1724 N N . GLY B 1 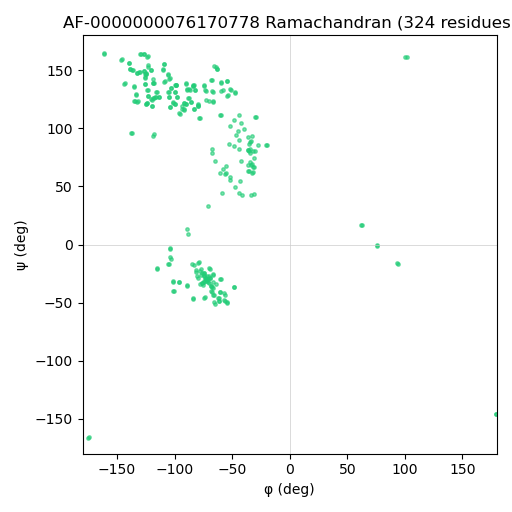50 ? -7.809 -20.141 3.297 1 83.75 50 GLY B N 1
ATOM 1725 C CA . GLY B 1 50 ? -9.18 -20.141 3.781 1 83.75 50 GLY B CA 1
ATOM 1726 C C . GLY B 1 50 ? -9.859 -21.5 3.664 1 83.75 50 GLY B C 1
ATOM 1727 O O . GLY B 1 50 ? -9.305 -22.422 3.086 1 83.75 50 GLY B O 1
ATOM 1728 N N . ARG B 1 51 ? -10.984 -21.672 4.449 1 72 51 ARG B N 1
ATOM 1729 C CA . ARG B 1 51 ? -11.719 -22.922 4.441 1 72 51 ARG B CA 1
ATOM 1730 C C . ARG B 1 51 ? -12.508 -23.094 3.148 1 72 51 ARG B C 1
ATOM 1732 O O . ARG B 1 51 ? -13.039 -22.125 2.609 1 72 51 ARG B O 1
ATOM 1739 N N . GLU B 1 52 ? -12.328 -24.312 2.619 1 60.81 52 GLU B N 1
ATOM 1740 C CA . GLU B 1 52 ? -12.977 -24.688 1.363 1 60.81 52 GLU B CA 1
ATOM 1741 C C . GLU B 1 52 ? -14.453 -24.328 1.377 1 60.81 52 GLU B C 1
ATOM 1743 O O . GLU B 1 52 ? -15.008 -23.906 0.357 1 60.81 52 GLU B O 1
ATOM 1748 N N . ASP B 1 53 ? -14.992 -24.484 2.506 1 61.03 53 ASP B N 1
ATOM 1749 C CA . ASP B 1 53 ? -16.438 -24.25 2.607 1 61.03 53 ASP B CA 1
ATOM 1750 C C . ASP B 1 53 ? -16.734 -22.766 2.701 1 61.03 53 ASP B C 1
ATOM 1752 O O . ASP B 1 53 ? -17.891 -22.344 2.572 1 61.03 53 ASP B O 1
ATOM 1756 N N . MET B 1 54 ? -15.695 -21.984 3.002 1 64.81 54 MET B N 1
ATOM 1757 C CA . MET B 1 54 ? -15.82 -20.531 3.104 1 64.81 54 MET B CA 1
ATOM 1758 C C . MET B 1 54 ? -14.93 -19.828 2.08 1 64.81 54 MET B C 1
ATOM 1760 O O . MET B 1 54 ? -14.055 -20.469 1.484 1 64.81 54 MET B O 1
ATOM 1764 N N . ASN B 1 55 ? -15.359 -18.688 1.35 1 80.06 55 ASN B N 1
ATOM 1765 C CA . ASN B 1 55 ? -14.758 -17.938 0.255 1 80.06 55 ASN B CA 1
ATOM 1766 C C . ASN B 1 55 ? -13.234 -17.922 0.359 1 80.06 55 ASN B C 1
ATOM 1768 O O . ASN B 1 55 ? -12.672 -17.156 1.14 1 80.06 55 ASN B O 1
ATOM 1772 N N . GLN B 1 56 ? -12.5 -18.859 -0.292 1 91.94 56 GLN B N 1
ATOM 1773 C CA . GLN B 1 56 ? -11.047 -18.906 -0.343 1 91.94 56 GLN B CA 1
ATOM 1774 C C . GLN B 1 56 ? -10.484 -17.703 -1.096 1 91.94 56 GLN B C 1
ATOM 1776 O O . GLN B 1 56 ? -11.18 -17.109 -1.922 1 91.94 56 GLN B O 1
ATOM 1781 N N . VAL B 1 57 ? -9.266 -17.375 -0.742 1 95.94 57 VAL B N 1
ATOM 1782 C CA . VAL B 1 57 ? -8.547 -16.312 -1.438 1 95.94 57 VAL B CA 1
ATOM 1783 C C . VAL B 1 57 ? -7.188 -16.828 -1.907 1 95.94 57 VAL B C 1
ATOM 1785 O O . VAL B 1 57 ? -6.637 -17.766 -1.322 1 95.94 57 VAL B O 1
ATOM 1788 N N . ALA B 1 58 ? -6.695 -16.328 -2.961 1 98 58 ALA B N 1
ATOM 1789 C CA . ALA B 1 58 ? -5.32 -16.594 -3.367 1 98 58 ALA B CA 1
ATOM 1790 C C . ALA B 1 58 ? -4.367 -15.562 -2.787 1 98 58 ALA B C 1
ATOM 1792 O O . ALA B 1 58 ? -4.688 -14.367 -2.744 1 98 58 ALA B O 1
ATOM 1793 N N . VAL B 1 59 ? -3.209 -16.031 -2.318 1 98.5 59 VAL B N 1
ATOM 1794 C CA . VAL B 1 59 ? -2.232 -15.117 -1.744 1 98.5 59 VAL B CA 1
ATOM 1795 C C . VAL B 1 59 ? -0.848 -15.406 -2.32 1 98.5 59 VAL B C 1
ATOM 1797 O O . VAL B 1 59 ? -0.521 -16.562 -2.613 1 98.5 59 VAL B O 1
ATOM 1800 N N . PHE B 1 60 ? -0.032 -14.383 -2.459 1 98.75 60 PHE B N 1
ATOM 1801 C CA . PHE B 1 60 ? 1.382 -14.477 -2.801 1 98.75 60 PHE B CA 1
ATOM 1802 C C . PHE B 1 60 ? 2.115 -13.195 -2.438 1 98.75 60 PHE B C 1
ATOM 1804 O O . PHE B 1 60 ? 1.485 -12.18 -2.113 1 98.75 60 PHE B O 1
ATOM 1811 N N . SER B 1 61 ? 3.395 -13.305 -2.41 1 98.69 61 SER B N 1
ATOM 1812 C CA . SER B 1 61 ? 4.223 -12.125 -2.168 1 98.69 61 SER B CA 1
ATOM 1813 C C . SER B 1 61 ? 4.879 -11.633 -3.457 1 98.69 61 SER B C 1
ATOM 1815 O O . SER B 1 61 ? 5.273 -12.438 -4.301 1 98.69 61 SER B O 1
ATOM 1817 N N . LEU B 1 62 ? 4.996 -10.359 -3.619 1 98.88 62 LEU B N 1
ATOM 1818 C CA . LEU B 1 62 ? 5.59 -9.719 -4.785 1 98.88 62 LEU B CA 1
ATOM 1819 C C . LEU B 1 62 ? 6.742 -8.805 -4.375 1 98.88 62 LEU B C 1
ATOM 1821 O O . LEU B 1 62 ? 6.586 -7.969 -3.48 1 98.88 62 LEU B O 1
ATOM 1825 N N . ALA B 1 63 ? 7.836 -9.008 -5 1 98.44 63 ALA B N 1
ATOM 1826 C CA . ALA B 1 63 ? 9.023 -8.211 -4.688 1 98.44 63 ALA B CA 1
ATOM 1827 C C . ALA B 1 63 ? 9.086 -6.953 -5.543 1 98.44 63 ALA B C 1
ATOM 1829 O O . ALA B 1 63 ? 8.898 -7.016 -6.762 1 98.44 63 ALA B O 1
ATOM 1830 N N . THR B 1 64 ? 9.352 -5.797 -5 1 97.88 64 THR B N 1
ATOM 1831 C CA . THR B 1 64 ? 9.781 -4.586 -5.684 1 97.88 64 THR B CA 1
ATOM 1832 C C . THR B 1 64 ? 11.078 -4.055 -5.074 1 97.88 64 THR B C 1
ATOM 1834 O O . THR B 1 64 ? 11.305 -4.191 -3.871 1 97.88 64 THR B O 1
ATOM 1837 N N . ASN B 1 65 ? 11.875 -3.465 -5.949 1 94.75 65 ASN B N 1
ATOM 1838 C CA . ASN B 1 65 ? 13.148 -2.947 -5.473 1 94.75 65 ASN B CA 1
ATOM 1839 C C . ASN B 1 65 ? 13.172 -1.422 -5.465 1 94.75 65 ASN B C 1
ATOM 1841 O O . ASN B 1 65 ? 12.453 -0.784 -6.238 1 94.75 65 ASN B O 1
ATOM 1845 N N . TYR B 1 66 ? 13.93 -0.917 -4.555 1 90.69 66 TYR B N 1
ATOM 1846 C CA . TYR B 1 66 ? 14.164 0.522 -4.508 1 90.69 66 TYR B CA 1
ATOM 1847 C C . TYR B 1 66 ? 15.625 0.827 -4.184 1 90.69 66 TYR B C 1
ATOM 1849 O O . TYR B 1 66 ? 16.328 -0.012 -3.619 1 90.69 66 TYR B O 1
ATOM 1857 N N . ARG B 1 67 ? 16.031 2.049 -4.609 1 86.94 67 ARG B N 1
ATOM 1858 C CA . ARG B 1 67 ? 17.422 2.453 -4.43 1 86.94 67 ARG B CA 1
ATOM 1859 C C . ARG B 1 67 ? 17.578 3.338 -3.201 1 86.94 67 ARG B C 1
ATOM 1861 O O . ARG B 1 67 ? 16.719 4.18 -2.918 1 86.94 67 ARG B O 1
ATOM 1868 N N . ILE B 1 68 ? 18.625 3.037 -2.49 1 82.19 68 ILE B N 1
ATOM 1869 C CA . ILE B 1 68 ? 18.984 3.848 -1.329 1 82.19 68 ILE B CA 1
ATOM 1870 C C . ILE B 1 68 ? 20.375 4.438 -1.519 1 82.19 68 ILE B C 1
ATOM 1872 O O . ILE B 1 68 ? 21.328 3.713 -1.829 1 82.19 68 ILE B O 1
ATOM 1876 N N . LYS B 1 69 ? 20.438 5.742 -1.428 1 81.5 69 LYS B N 1
ATOM 1877 C CA . LYS B 1 69 ? 21.734 6.398 -1.466 1 81.5 69 LYS B CA 1
ATOM 1878 C C . LYS B 1 69 ? 22.281 6.621 -0.059 1 81.5 69 LYS B C 1
ATOM 1880 O O . LYS B 1 69 ? 21.656 7.32 0.749 1 81.5 69 LYS B O 1
ATOM 1885 N N . LYS B 1 70 ? 23.453 5.984 0.135 1 76.88 70 LYS B N 1
ATOM 1886 C CA . LYS B 1 70 ? 24.078 6.18 1.436 1 76.88 70 LYS B CA 1
ATOM 1887 C C . LYS B 1 70 ? 24.656 7.586 1.563 1 76.88 70 LYS B C 1
ATOM 1889 O O . LYS B 1 70 ? 25.328 8.07 0.653 1 76.88 70 LYS B O 1
ATOM 1894 N N . LYS B 1 71 ? 24.266 8.305 2.543 1 71.94 71 LYS B N 1
ATOM 1895 C CA . LYS B 1 71 ? 24.688 9.688 2.736 1 71.94 71 LYS B CA 1
ATOM 1896 C C . LYS B 1 71 ? 26.203 9.797 2.895 1 71.94 71 LYS B C 1
ATOM 1898 O O . LYS B 1 71 ? 26.812 10.742 2.387 1 71.94 71 LYS B O 1
ATOM 1903 N N . ASP B 1 72 ? 26.797 8.883 3.621 1 76.12 72 ASP B N 1
ATOM 1904 C CA . ASP B 1 72 ? 28.203 8.977 3.977 1 76.12 72 ASP B CA 1
ATOM 1905 C C . ASP B 1 72 ? 29.094 8.664 2.779 1 76.12 72 ASP B C 1
ATOM 1907 O O . ASP B 1 72 ? 30.062 9.383 2.51 1 76.12 72 ASP B O 1
ATOM 1911 N N . THR B 1 73 ? 28.797 7.684 2.107 1 79.06 73 THR B N 1
ATOM 1912 C CA . THR B 1 73 ? 29.703 7.199 1.062 1 79.06 73 THR B CA 1
ATOM 1913 C C . THR B 1 73 ? 29.156 7.551 -0.321 1 79.06 73 THR B C 1
ATOM 1915 O O . THR B 1 73 ? 29.891 7.543 -1.305 1 79.06 73 THR B O 1
ATOM 1918 N N . GLY B 1 74 ? 27.875 7.883 -0.338 1 82.44 74 GLY B N 1
ATOM 1919 C CA . GLY B 1 74 ? 27.25 8.141 -1.628 1 82.44 74 GLY B CA 1
ATOM 1920 C C . GLY B 1 74 ? 26.953 6.875 -2.406 1 82.44 74 GLY B C 1
ATOM 1921 O O . GLY B 1 74 ? 26.5 6.941 -3.553 1 82.44 74 GLY B O 1
ATOM 1922 N N . GLU B 1 75 ? 27.328 5.762 -1.78 1 86.31 75 GLU B N 1
ATOM 1923 C CA . GLU B 1 75 ? 27.094 4.48 -2.434 1 86.31 75 GLU B CA 1
ATOM 1924 C C . GLU B 1 75 ? 25.594 4.191 -2.537 1 86.31 75 GLU B C 1
ATOM 1926 O O . GLU B 1 75 ? 24.844 4.461 -1.599 1 86.31 75 GLU B O 1
ATOM 1931 N N . ILE B 1 76 ? 25.234 3.801 -3.764 1 84.31 76 ILE B N 1
ATOM 1932 C CA . ILE B 1 76 ? 23.844 3.439 -4 1 84.31 76 ILE B CA 1
ATOM 1933 C C . ILE B 1 76 ? 23.656 1.938 -3.787 1 84.31 76 ILE B C 1
ATOM 1935 O O . ILE B 1 76 ? 24.328 1.126 -4.414 1 84.31 76 ILE B O 1
ATOM 1939 N N . THR B 1 77 ? 22.844 1.611 -2.785 1 86.5 77 THR B N 1
ATOM 1940 C CA . THR B 1 77 ? 22.484 0.22 -2.549 1 86.5 77 THR B CA 1
ATOM 1941 C C . THR B 1 77 ? 21.016 -0.017 -2.908 1 86.5 77 THR B C 1
ATOM 1943 O O . THR B 1 77 ? 20.25 0.934 -3.045 1 86.5 77 THR B O 1
ATOM 1946 N N . GLN B 1 78 ? 20.734 -1.248 -3.217 1 88.38 78 GLN B N 1
ATOM 1947 C CA . GLN B 1 78 ? 19.359 -1.622 -3.529 1 88.38 78 GLN B CA 1
ATOM 1948 C C . GLN B 1 78 ? 18.75 -2.479 -2.42 1 88.38 78 GLN B C 1
ATOM 1950 O O . GLN B 1 78 ? 19.422 -3.342 -1.858 1 88.38 78 GLN B O 1
ATOM 1955 N N . ASP B 1 79 ? 17.469 -2.172 -2.162 1 92.25 79 ASP B N 1
ATOM 1956 C CA . ASP B 1 79 ? 16.734 -2.99 -1.205 1 92.25 79 ASP B CA 1
ATOM 1957 C C . ASP B 1 79 ? 15.391 -3.447 -1.792 1 92.25 79 ASP B C 1
ATOM 1959 O O . ASP B 1 79 ? 15 -3.008 -2.875 1 92.25 79 ASP B O 1
ATOM 1963 N N . THR B 1 80 ? 14.828 -4.492 -1.071 1 95 80 THR B N 1
ATOM 1964 C CA . THR B 1 80 ? 13.617 -5.113 -1.587 1 95 80 THR B CA 1
ATOM 1965 C C . THR B 1 80 ? 12.445 -4.895 -0.63 1 95 80 THR B C 1
ATOM 1967 O O . THR B 1 80 ? 12.602 -5.02 0.586 1 95 80 THR B O 1
ATOM 1970 N N . ASP B 1 81 ? 11.336 -4.457 -1.201 1 97.12 81 ASP B N 1
ATOM 1971 C CA . ASP B 1 81 ? 10.062 -4.512 -0.486 1 97.12 81 ASP B CA 1
ATOM 1972 C C . ASP B 1 81 ? 9.242 -5.719 -0.925 1 97.12 81 ASP B C 1
ATOM 1974 O O . ASP B 1 81 ? 9.07 -5.957 -2.123 1 97.12 81 ASP B O 1
ATOM 1978 N N . TRP B 1 82 ? 8.75 -6.457 0.096 1 97.88 82 TRP B N 1
ATOM 1979 C CA . TRP B 1 82 ? 7.84 -7.57 -0.166 1 97.88 82 TRP B CA 1
ATOM 1980 C C . TRP B 1 82 ? 6.395 -7.176 0.123 1 97.88 82 TRP B C 1
ATOM 1982 O O . TRP B 1 82 ? 6.078 -6.73 1.229 1 97.88 82 TRP B O 1
ATOM 1992 N N . HIS B 1 83 ? 5.613 -7.301 -0.863 1 98.69 83 HIS B N 1
ATOM 1993 C CA . HIS B 1 83 ? 4.203 -6.949 -0.753 1 98.69 83 HIS B CA 1
ATOM 1994 C C . HIS B 1 83 ? 3.326 -8.195 -0.675 1 98.69 83 HIS B C 1
ATOM 1996 O O . HIS B 1 83 ? 3.455 -9.102 -1.502 1 98.69 83 HIS B O 1
ATOM 2002 N N . ASN B 1 84 ? 2.41 -8.195 0.323 1 98.31 84 ASN B N 1
ATOM 2003 C CA . ASN B 1 84 ? 1.416 -9.258 0.409 1 98.31 84 ASN B CA 1
ATOM 2004 C C . ASN B 1 84 ? 0.22 -8.984 -0.499 1 98.31 84 ASN B C 1
ATOM 2006 O O . ASN B 1 84 ? -0.509 -8.016 -0.295 1 98.31 84 ASN B O 1
ATOM 2010 N N . ILE B 1 85 ? 0.032 -9.844 -1.477 1 98.88 85 ILE B N 1
ATOM 2011 C CA . ILE B 1 85 ? -1.063 -9.695 -2.428 1 98.88 85 ILE B CA 1
ATOM 2012 C C . ILE B 1 85 ? -2.178 -10.68 -2.094 1 98.88 85 ILE B C 1
ATOM 2014 O O . ILE B 1 85 ? -1.916 -11.859 -1.829 1 98.88 85 ILE B O 1
ATOM 2018 N N . VAL B 1 86 ? -3.377 -10.219 -2.107 1 98.38 86 VAL B N 1
ATOM 2019 C CA . VAL B 1 86 ? -4.547 -11.062 -1.876 1 98.38 86 VAL B CA 1
ATOM 2020 C C . VAL B 1 86 ? -5.531 -10.906 -3.031 1 98.38 86 VAL B C 1
ATOM 2022 O O . VAL B 1 86 ? -5.816 -9.789 -3.469 1 98.38 86 VAL B O 1
ATOM 2025 N N . VAL B 1 87 ? -6.105 -11.969 -3.471 1 98 87 VAL B N 1
ATOM 2026 C CA . VAL B 1 87 ? -7.047 -11.969 -4.586 1 98 87 VAL B CA 1
ATOM 2027 C C . VAL B 1 87 ? -8.367 -12.602 -4.148 1 98 87 VAL B C 1
ATOM 2029 O O . VAL B 1 87 ? -8.422 -13.797 -3.842 1 98 87 VAL B O 1
ATOM 2032 N N . PHE B 1 88 ? -9.445 -11.875 -4.25 1 94.44 88 PHE B N 1
ATOM 2033 C CA . PHE B 1 88 ? -10.75 -12.344 -3.814 1 94.44 88 PHE B CA 1
ATOM 2034 C C . PHE B 1 88 ? -11.586 -12.805 -5.004 1 94.44 88 PHE B C 1
ATOM 2036 O O . PHE B 1 88 ? -12.344 -13.773 -4.902 1 94.44 88 PHE B O 1
ATOM 2043 N N . ASN B 1 89 ? -11.469 -12.023 -6.117 1 93.62 89 ASN B N 1
ATOM 2044 C CA . ASN B 1 89 ? -12.289 -12.336 -7.285 1 93.62 89 ASN B CA 1
ATOM 2045 C C . ASN B 1 89 ? -12.102 -13.789 -7.715 1 93.62 89 ASN B C 1
ATOM 2047 O O . ASN B 1 89 ? -10.984 -14.227 -8 1 93.62 89 ASN B O 1
ATOM 2051 N N . PRO B 1 90 ? -13.156 -14.469 -7.859 1 93.12 90 PRO B N 1
ATOM 2052 C CA . PRO B 1 90 ? -13.023 -15.914 -8.086 1 93.12 90 PRO B CA 1
ATOM 2053 C C . PRO B 1 90 ? -12.258 -16.25 -9.367 1 93.12 90 PRO B C 1
ATOM 2055 O O . PRO B 1 90 ? -11.422 -17.156 -9.367 1 93.12 90 PRO B O 1
ATOM 2058 N N . TYR B 1 91 ? -12.555 -15.633 -10.414 1 94.44 91 TYR B N 1
ATOM 2059 C CA . TYR B 1 91 ? -11.891 -15.93 -11.672 1 94.44 91 TYR B CA 1
ATOM 2060 C C . TYR B 1 91 ? -10.398 -15.664 -11.578 1 94.44 91 TYR B C 1
ATOM 2062 O O . TYR B 1 91 ? -9.586 -16.531 -11.93 1 94.44 91 TYR B O 1
ATOM 2070 N N . THR B 1 92 ? -10.047 -14.531 -11.086 1 97.31 92 THR B N 1
ATOM 2071 C CA . THR B 1 92 ? -8.633 -14.18 -10.938 1 97.31 92 THR B CA 1
ATOM 2072 C C . THR B 1 92 ? -7.961 -15.055 -9.891 1 97.31 92 THR B C 1
ATOM 2074 O O . THR B 1 92 ? -6.812 -15.469 -10.055 1 97.31 92 THR B O 1
ATOM 2077 N N . ARG B 1 93 ? -8.664 -15.273 -8.852 1 96.31 93 ARG B N 1
ATOM 2078 C CA . ARG B 1 93 ? -8.188 -16.125 -7.77 1 96.31 93 ARG B CA 1
ATOM 2079 C C . ARG B 1 93 ? -7.773 -17.5 -8.289 1 96.31 93 ARG B C 1
ATOM 2081 O O . ARG B 1 93 ? -6.668 -17.969 -8.008 1 96.31 93 ARG B O 1
ATOM 2088 N N . ASP B 1 94 ? -8.641 -18.141 -9.086 1 95.12 94 ASP B N 1
ATOM 2089 C CA . ASP B 1 94 ? -8.367 -19.484 -9.594 1 95.12 94 ASP B CA 1
ATOM 2090 C C . ASP B 1 94 ? -7.188 -19.469 -10.562 1 95.12 94 ASP B C 1
ATOM 2092 O O . ASP B 1 94 ? -6.344 -20.375 -10.531 1 95.12 94 ASP B O 1
ATOM 2096 N N . PHE B 1 95 ? -7.172 -18.516 -11.414 1 97.06 95 PHE B N 1
ATOM 2097 C CA . PHE B 1 95 ? -6.047 -18.344 -12.328 1 97.06 95 PHE B CA 1
ATOM 2098 C C . PHE B 1 95 ? -4.738 -18.203 -11.555 1 97.06 95 PHE B C 1
ATOM 2100 O O . PHE B 1 95 ? -3.771 -18.906 -11.844 1 97.06 95 PHE B O 1
ATOM 2107 N N . VAL B 1 96 ? -4.723 -17.328 -10.531 1 98.12 96 VAL B N 1
ATOM 2108 C CA . VAL B 1 96 ? -3.523 -17.031 -9.75 1 98.12 96 VAL B CA 1
ATOM 2109 C C . VAL B 1 96 ? -3.082 -18.297 -8.992 1 98.12 96 VAL B C 1
ATOM 2111 O O . VAL B 1 96 ? -1.913 -18.672 -9.055 1 98.12 96 VAL B O 1
ATOM 2114 N N . ALA B 1 97 ? -3.955 -18.875 -8.328 1 96.94 97 ALA B N 1
ATOM 2115 C CA . ALA B 1 97 ? -3.631 -20.047 -7.508 1 96.94 97 ALA B CA 1
ATOM 2116 C C . ALA B 1 97 ? -3.057 -21.172 -8.359 1 96.94 97 ALA B C 1
ATOM 2118 O O . ALA B 1 97 ? -2.176 -21.906 -7.91 1 96.94 97 ALA B O 1
ATOM 2119 N N . SER B 1 98 ? -3.434 -21.281 -9.609 1 96.5 98 SER B N 1
ATOM 2120 C CA . SER B 1 98 ? -3.053 -22.406 -10.453 1 96.5 98 SER B CA 1
ATOM 2121 C C . SER B 1 98 ? -1.828 -22.078 -11.297 1 96.5 98 SER B C 1
ATOM 2123 O O . SER B 1 98 ? -0.994 -22.938 -11.562 1 96.5 98 SER B O 1
ATOM 2125 N N . LYS B 1 99 ? -1.655 -20.844 -11.688 1 96.88 99 LYS B N 1
ATOM 2126 C CA . LYS B 1 99 ? -0.721 -20.562 -12.773 1 96.88 99 LYS B CA 1
ATOM 2127 C C . LYS B 1 99 ? 0.459 -19.734 -12.281 1 96.88 99 LYS B C 1
ATOM 2129 O O . LYS B 1 99 ? 1.498 -19.672 -12.945 1 96.88 99 LYS B O 1
ATOM 2134 N N . ILE B 1 100 ? 0.292 -19.062 -11.172 1 98 100 ILE B N 1
ATOM 2135 C CA . ILE B 1 100 ? 1.345 -18.141 -10.727 1 98 100 ILE B CA 1
ATOM 2136 C C . ILE B 1 100 ? 2.357 -18.906 -9.875 1 98 100 ILE B C 1
ATOM 2138 O O . ILE B 1 100 ? 1.999 -19.484 -8.844 1 98 100 ILE B O 1
ATOM 2142 N N . LYS B 1 101 ? 3.613 -18.781 -10.305 1 97.75 101 LYS B N 1
ATOM 2143 C CA . LYS B 1 101 ? 4.703 -19.516 -9.664 1 97.75 101 LYS B CA 1
ATOM 2144 C C . LYS B 1 101 ? 5.824 -18.562 -9.234 1 97.75 101 LYS B C 1
ATOM 2146 O O . LYS B 1 101 ? 5.895 -17.422 -9.711 1 97.75 101 LYS B O 1
ATOM 2151 N N . LYS B 1 102 ? 6.66 -19.156 -8.336 1 98 102 LYS B N 1
ATOM 2152 C CA . LYS B 1 102 ? 7.852 -18.422 -7.922 1 98 102 LYS B CA 1
ATOM 2153 C C . LYS B 1 102 ? 8.641 -17.922 -9.133 1 98 102 LYS B C 1
ATOM 2155 O O . LYS B 1 102 ? 8.859 -18.672 -10.078 1 98 102 LYS B O 1
ATOM 2160 N N . GLY B 1 103 ? 8.992 -16.656 -9.031 1 97.06 103 GLY B N 1
ATOM 2161 C CA . GLY B 1 103 ? 9.852 -16.125 -10.078 1 97.06 103 GLY B CA 1
ATOM 2162 C C . GLY B 1 103 ? 9.078 -15.453 -11.203 1 97.06 103 GLY B C 1
ATOM 2163 O O . GLY B 1 103 ? 9.656 -14.727 -12.016 1 97.06 103 GLY B O 1
ATOM 2164 N N . ASP B 1 104 ? 7.777 -15.711 -11.305 1 97.5 104 ASP B N 1
ATOM 2165 C CA . ASP B 1 104 ? 6.969 -15.055 -12.328 1 97.5 104 ASP B CA 1
ATOM 2166 C C . ASP B 1 104 ? 7.016 -13.531 -12.164 1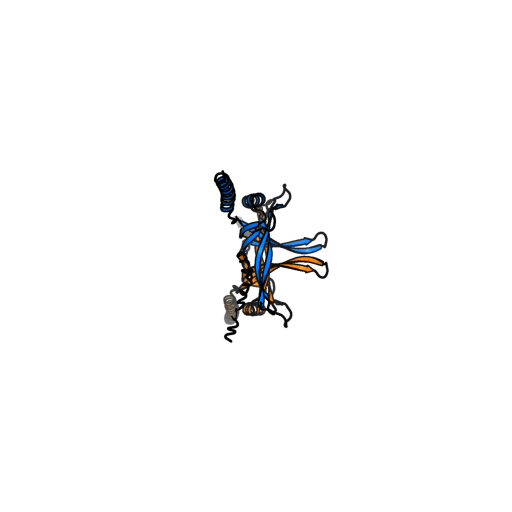 97.5 104 ASP B C 1
ATOM 2168 O O . ASP B 1 104 ? 7.008 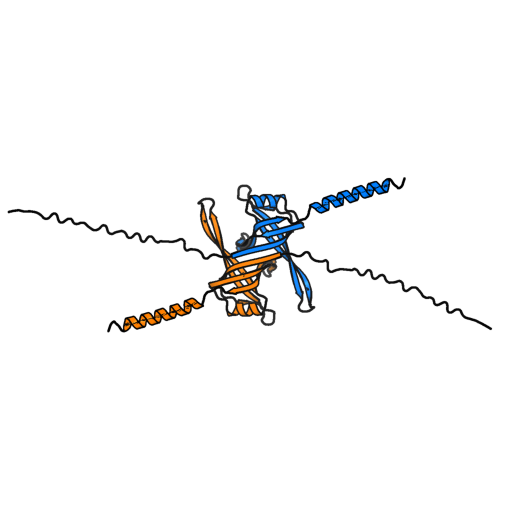-13.023 -11.039 1 97.5 104 ASP B O 1
ATOM 2172 N N . ARG B 1 105 ? 7.109 -12.781 -13.312 1 97.62 105 ARG B N 1
ATOM 2173 C CA . ARG B 1 105 ? 7 -11.328 -13.336 1 97.62 105 ARG B CA 1
ATOM 2174 C C . ARG B 1 105 ? 5.551 -10.891 -13.531 1 97.62 105 ARG B C 1
ATOM 2176 O O . ARG B 1 105 ? 4.926 -11.227 -14.539 1 97.62 105 ARG B O 1
ATOM 2183 N N . LEU B 1 106 ? 5.039 -10.125 -12.57 1 98.69 106 LEU B N 1
ATOM 2184 C CA . LEU B 1 106 ? 3.621 -9.781 -12.625 1 98.69 106 LEU B CA 1
ATOM 2185 C C . LEU B 1 106 ? 3.426 -8.273 -12.586 1 98.69 106 LEU B C 1
ATOM 2187 O O . LEU B 1 106 ? 4.23 -7.551 -11.992 1 98.69 106 LEU B O 1
ATOM 2191 N N . LEU B 1 107 ? 2.41 -7.785 -13.25 1 98.88 107 LEU B N 1
ATOM 2192 C CA . LEU B 1 107 ? 1.78 -6.496 -12.977 1 98.88 107 LEU B CA 1
ATOM 2193 C C . LEU B 1 107 ? 0.509 -6.672 -12.156 1 98.88 107 LEU B C 1
ATOM 2195 O O . LEU B 1 107 ? -0.392 -7.418 -12.547 1 98.88 107 LEU B O 1
ATOM 2199 N N . VAL B 1 108 ? 0.429 -6.07 -10.977 1 98.94 108 VAL B N 1
ATOM 2200 C CA . VAL B 1 108 ? -0.707 -6.191 -10.07 1 98.94 108 VAL B CA 1
ATOM 2201 C C . VAL B 1 108 ? -1.337 -4.816 -9.844 1 98.94 108 VAL B C 1
ATOM 2203 O O . VAL B 1 108 ? -0.638 -3.846 -9.547 1 98.94 108 VAL B O 1
ATOM 2206 N N . GLN B 1 109 ? -2.6 -4.68 -10.055 1 98.94 109 GLN B N 1
ATOM 2207 C CA . GLN B 1 109 ? -3.379 -3.486 -9.734 1 98.94 109 GLN B CA 1
ATOM 2208 C C . GLN B 1 109 ? -4.469 -3.795 -8.719 1 98.94 109 GLN B C 1
ATOM 2210 O O . GLN B 1 109 ? -5.117 -4.84 -8.789 1 98.94 109 GLN B O 1
ATOM 2215 N N . GLY B 1 110 ? -4.645 -2.863 -7.762 1 98.81 110 GLY B N 1
ATOM 2216 C CA . GLY B 1 110 ? -5.652 -3.08 -6.734 1 98.81 110 GLY B CA 1
ATOM 2217 C C . GLY B 1 110 ? -5.719 -1.959 -5.715 1 98.81 110 GLY B C 1
ATOM 2218 O O . GLY B 1 110 ? -5.602 -0.784 -6.07 1 98.81 110 GLY B O 1
ATOM 2219 N N . GLN B 1 111 ? -6.027 -2.373 -4.473 1 98.62 111 GLN B N 1
ATOM 2220 C CA . GLN B 1 111 ? -6.207 -1.419 -3.383 1 98.62 111 GLN B CA 1
ATOM 2221 C C . GLN B 1 111 ? -5.391 -1.822 -2.158 1 98.62 111 GLN B C 1
ATOM 2223 O O . GLN B 1 111 ? -5.203 -3.012 -1.895 1 98.62 111 GLN B O 1
ATOM 2228 N N . LEU B 1 112 ? -4.973 -0.793 -1.448 1 98.75 112 LEU B N 1
ATOM 2229 C CA . LEU B 1 112 ? -4.25 -1.025 -0.201 1 98.75 112 LEU B CA 1
ATOM 2230 C C . LEU B 1 112 ? -5.223 -1.204 0.961 1 98.75 112 LEU B C 1
ATOM 2232 O O . LEU B 1 112 ? -6.043 -0.325 1.23 1 98.75 112 LEU B O 1
ATOM 2236 N N . SER B 1 113 ? -5.082 -2.326 1.595 1 97.94 113 SER B N 1
ATOM 2237 C CA . SER B 1 113 ? -5.926 -2.645 2.742 1 97.94 113 SER B CA 1
ATOM 2238 C C . SER B 1 113 ? -5.102 -2.787 4.016 1 97.94 113 SER B C 1
ATOM 2240 O O . SER B 1 113 ? -4.102 -3.51 4.035 1 97.94 113 SER B O 1
ATOM 2242 N N . ASN B 1 114 ? -5.465 -2.072 5.039 1 96.56 114 ASN B N 1
ATOM 2243 C CA . ASN B 1 114 ? -4.848 -2.16 6.359 1 96.56 114 ASN B CA 1
ATOM 2244 C C . ASN B 1 114 ? -5.848 -2.611 7.418 1 96.56 114 ASN B C 1
ATOM 2246 O O . ASN B 1 114 ? -6.504 -1.781 8.047 1 96.56 114 ASN B O 1
ATOM 2250 N N . LYS B 1 115 ? -5.875 -3.859 7.68 1 91.88 115 LYS B N 1
ATOM 2251 C CA . LYS B 1 115 ? -6.867 -4.395 8.609 1 91.88 115 LYS B CA 1
ATOM 2252 C C . LYS B 1 115 ? -6.262 -4.617 9.992 1 91.88 115 LYS B C 1
ATOM 2254 O O . LYS B 1 115 ? -5.125 -5.074 10.109 1 91.88 115 LYS B O 1
ATOM 2259 N N . LYS B 1 116 ? -7.059 -4.227 10.922 1 90.19 116 LYS B N 1
ATOM 2260 C CA . LYS B 1 116 ? -6.656 -4.461 12.312 1 90.19 116 LYS B CA 1
ATOM 2261 C C . LYS B 1 116 ? -7.035 -5.871 12.758 1 90.19 116 LYS B C 1
ATOM 2263 O O . LYS B 1 116 ? -8.094 -6.387 12.383 1 90.19 116 LYS B O 1
ATOM 2268 N N . TYR B 1 117 ? -6.082 -6.43 13.43 1 86.25 117 TYR B N 1
ATOM 2269 C CA . TYR B 1 117 ? -6.355 -7.758 13.977 1 86.25 117 TYR B CA 1
ATOM 2270 C C . TYR B 1 117 ? -5.711 -7.93 15.344 1 86.25 117 TYR B C 1
ATOM 2272 O O . TYR B 1 117 ? -4.656 -7.352 15.617 1 86.25 117 TYR B O 1
ATOM 2280 N N . GLU B 1 118 ? -6.52 -8.555 16.141 1 88.38 118 GLU B N 1
ATOM 2281 C CA . GLU B 1 118 ? -5.98 -8.867 17.469 1 88.38 118 GLU B CA 1
ATOM 2282 C C . GLU B 1 118 ? -5.344 -10.258 17.484 1 88.38 118 GLU B C 1
ATOM 2284 O O . GLU B 1 118 ? -6.016 -11.258 17.219 1 88.38 118 GLU B O 1
ATOM 2289 N N . ASP B 1 119 ? -4.078 -10.219 17.844 1 80.75 119 ASP B N 1
ATOM 2290 C CA . ASP B 1 119 ? -3.389 -11.5 17.953 1 80.75 119 ASP B CA 1
ATOM 2291 C C . ASP B 1 119 ? -3.957 -12.328 19.109 1 80.75 119 ASP B C 1
ATOM 2293 O O . ASP B 1 119 ? -3.973 -11.875 20.266 1 80.75 119 ASP B O 1
ATOM 2297 N N . PRO B 1 120 ? -4.395 -13.508 18.812 1 84.38 120 PRO B N 1
ATOM 2298 C CA . PRO B 1 120 ? -5.023 -14.305 19.859 1 84.38 120 PRO B CA 1
ATOM 2299 C C . PRO B 1 120 ? -4.035 -14.727 20.953 1 84.38 120 PRO B C 1
ATOM 2301 O O . PRO B 1 120 ? -4.426 -14.953 22.094 1 84.38 120 PRO B O 1
ATOM 2304 N N . THR B 1 121 ? -2.816 -14.82 20.625 1 81.88 121 THR B N 1
ATOM 2305 C CA . THR B 1 121 ? -1.801 -15.297 21.562 1 81.88 121 THR B CA 1
ATOM 2306 C C . THR B 1 121 ? -1.32 -14.164 22.453 1 81.88 121 THR B C 1
ATOM 2308 O O . THR B 1 121 ? -1.27 -14.312 23.688 1 81.88 121 THR B O 1
ATOM 2311 N N . THR B 1 122 ? -1.028 -13.031 21.906 1 79.5 122 THR B N 1
ATOM 2312 C CA . THR B 1 122 ? -0.396 -11.945 22.656 1 79.5 122 THR B CA 1
ATOM 2313 C C . THR B 1 122 ? -1.411 -10.859 22.984 1 79.5 122 THR B C 1
ATOM 2315 O O . THR B 1 122 ? -1.145 -9.992 23.828 1 79.5 122 THR B O 1
ATOM 2318 N N . ASN B 1 123 ? -2.557 -10.914 22.406 1 81.12 123 ASN B N 1
ATOM 2319 C CA . ASN B 1 123 ? -3.6 -9.906 22.578 1 81.12 123 ASN B CA 1
ATOM 2320 C C . ASN B 1 123 ? -3.143 -8.531 22.094 1 81.12 123 ASN B C 1
ATOM 2322 O O . ASN B 1 123 ? -3.652 -7.508 22.562 1 81.12 123 ASN B O 1
ATOM 2326 N N . GLU B 1 124 ? -2.145 -8.531 21.359 1 84 124 GLU B N 1
ATOM 2327 C CA . GLU B 1 124 ? -1.667 -7.285 20.766 1 84 124 GLU B CA 1
ATOM 2328 C C . GLU B 1 124 ? -2.432 -6.953 19.5 1 84 124 GLU B C 1
ATOM 2330 O O . GLU B 1 124 ? -2.725 -7.84 18.688 1 84 124 GLU B O 1
ATOM 2335 N N . ARG B 1 125 ? -2.734 -5.707 19.453 1 86.06 125 ARG B N 1
ATOM 2336 C CA . ARG B 1 125 ? -3.365 -5.242 18.219 1 86.06 125 ARG B CA 1
ATOM 2337 C C . ARG B 1 125 ? -2.33 -5.027 17.125 1 86.06 125 ARG B C 1
ATOM 2339 O O . ARG B 1 125 ? -1.357 -4.293 17.312 1 86.06 125 ARG B O 1
ATOM 2346 N N . LYS B 1 126 ? -2.592 -5.797 16.062 1 87.06 126 LYS B N 1
ATOM 2347 C CA . LYS B 1 126 ? -1.674 -5.695 14.938 1 87.06 126 LYS B CA 1
ATOM 2348 C C . LYS B 1 126 ? -2.408 -5.262 13.672 1 87.06 126 LYS B C 1
ATOM 2350 O O . LYS B 1 126 ? -3.631 -5.398 13.578 1 87.06 126 LYS B O 1
ATOM 2355 N N . ILE B 1 127 ? -1.666 -4.578 12.836 1 90.12 127 ILE B N 1
ATOM 2356 C CA . ILE B 1 127 ? -2.207 -4.199 11.539 1 90.12 127 ILE B CA 1
ATOM 2357 C C . ILE B 1 127 ? -1.597 -5.082 10.445 1 90.12 127 ILE B C 1
ATOM 2359 O O . ILE B 1 127 ? -0.376 -5.238 10.383 1 90.12 127 ILE B O 1
ATOM 2363 N N . ILE B 1 128 ? -2.482 -5.656 9.703 1 92.06 128 ILE B N 1
ATOM 2364 C CA . ILE B 1 128 ? -2.025 -6.426 8.547 1 92.06 128 ILE B CA 1
ATOM 2365 C C . ILE B 1 128 ? -2.271 -5.633 7.27 1 92.06 128 ILE B C 1
ATOM 2367 O O . ILE B 1 128 ? -3.416 -5.312 6.938 1 92.06 128 ILE B O 1
ATOM 2371 N N . SER B 1 129 ? -1.188 -5.332 6.574 1 96.81 129 SER B N 1
ATOM 2372 C CA . SER B 1 129 ? -1.27 -4.602 5.312 1 96.81 129 SER B CA 1
ATOM 2373 C C . SER B 1 129 ? -1.213 -5.555 4.121 1 96.81 129 SER B C 1
ATOM 2375 O O . SER B 1 129 ? -0.331 -6.41 4.047 1 96.81 129 SER B O 1
ATOM 2377 N N . ARG B 1 130 ? -2.191 -5.438 3.227 1 97.88 130 ARG B N 1
ATOM 2378 C CA . ARG B 1 130 ? -2.252 -6.242 2.008 1 97.88 130 ARG B CA 1
ATOM 2379 C C . ARG B 1 130 ? -2.688 -5.395 0.816 1 97.88 130 ARG B C 1
ATOM 2381 O O . ARG B 1 130 ? -3.336 -4.359 0.987 1 97.88 130 ARG B O 1
ATOM 2388 N N . VAL B 1 131 ? -2.225 -5.801 -0.283 1 98.81 131 VAL B N 1
ATOM 2389 C CA . VAL B 1 131 ? -2.791 -5.273 -1.52 1 98.81 131 VAL B CA 1
ATOM 2390 C C . VAL B 1 131 ? -3.871 -6.215 -2.039 1 98.81 131 VAL B C 1
ATOM 2392 O O . VAL B 1 131 ? -3.586 -7.363 -2.395 1 98.81 131 VAL B O 1
ATOM 2395 N N . ILE B 1 132 ? -5.129 -5.762 -2.016 1 98.06 132 ILE B N 1
ATOM 2396 C CA . ILE B 1 132 ? -6.227 -6.516 -2.607 1 98.06 132 ILE B CA 1
ATOM 2397 C C . ILE B 1 132 ? -6.219 -6.34 -4.125 1 98.06 132 ILE B C 1
ATOM 2399 O O . ILE B 1 132 ? -6.594 -5.281 -4.633 1 98.06 132 ILE B O 1
ATOM 2403 N N . ALA B 1 133 ? -5.867 -7.383 -4.793 1 98.81 133 ALA B N 1
ATOM 2404 C CA . ALA B 1 133 ? -5.684 -7.293 -6.238 1 98.81 133 ALA B CA 1
ATOM 2405 C C . ALA B 1 133 ? -7.02 -7.406 -6.969 1 98.81 133 ALA B C 1
ATOM 2407 O O . ALA B 1 133 ? -7.797 -8.328 -6.715 1 98.81 133 ALA B O 1
ATOM 2408 N N . ARG B 1 134 ? -7.215 -6.5 -7.914 1 97.62 134 ARG B N 1
ATOM 2409 C CA . ARG B 1 134 ? -8.352 -6.555 -8.828 1 97.62 134 ARG B CA 1
ATOM 2410 C C . ARG B 1 134 ? -7.938 -7.102 -10.188 1 97.62 134 ARG B C 1
ATOM 2412 O O . ARG B 1 134 ? -8.75 -7.699 -10.898 1 97.62 134 ARG B O 1
ATOM 2419 N N . ASN B 1 135 ? -6.695 -6.805 -10.539 1 98.44 135 ASN B N 1
ATOM 2420 C CA . ASN B 1 135 ? -6.113 -7.281 -11.789 1 98.44 135 ASN B CA 1
ATOM 2421 C C . ASN B 1 135 ? -4.703 -7.824 -11.586 1 98.44 135 ASN B C 1
ATOM 2423 O O . ASN B 1 135 ? -3.916 -7.25 -10.828 1 98.44 135 ASN B O 1
ATOM 2427 N N . VAL B 1 136 ? -4.508 -8.93 -12.203 1 98.69 136 VAL B N 1
ATOM 2428 C CA . VAL B 1 136 ? -3.188 -9.547 -12.211 1 98.69 136 VAL B CA 1
ATOM 2429 C C . VAL B 1 136 ? -2.812 -9.953 -13.633 1 98.69 136 VAL B C 1
ATOM 2431 O O . VAL B 1 136 ? -3.521 -10.734 -14.266 1 98.69 136 VAL B O 1
ATOM 2434 N N . ILE B 1 137 ? -1.688 -9.469 -14.133 1 98.19 137 ILE B N 1
ATOM 2435 C CA . ILE B 1 137 ? -1.194 -9.797 -15.469 1 98.19 137 ILE B CA 1
ATOM 2436 C C . ILE B 1 137 ? 0.173 -10.469 -15.359 1 98.19 137 ILE B C 1
ATOM 2438 O O . ILE B 1 137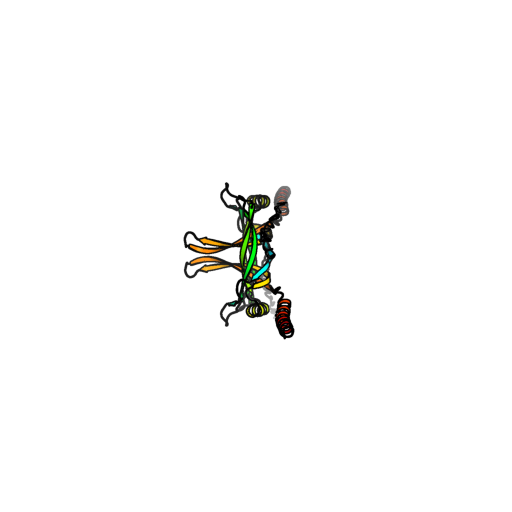 ? 1.109 -9.898 -14.797 1 98.19 137 ILE B O 1
ATOM 2442 N N . ASN B 1 138 ? 0.254 -11.672 -15.82 1 97.69 138 ASN B N 1
ATOM 2443 C CA . ASN B 1 138 ? 1.527 -12.383 -15.867 1 97.69 138 ASN B CA 1
ATOM 2444 C C . ASN B 1 138 ? 2.371 -11.938 -17.062 1 97.69 138 ASN B C 1
ATOM 2446 O O . ASN B 1 138 ? 1.979 -12.141 -18.219 1 97.69 138 ASN B O 1
ATOM 2450 N N . LEU B 1 139 ? 3.539 -11.406 -16.859 1 96.62 139 LEU B N 1
ATOM 2451 C CA . LEU B 1 139 ? 4.398 -10.844 -17.906 1 96.62 139 LEU B CA 1
ATOM 2452 C C . LEU B 1 139 ? 5.547 -11.797 -18.234 1 96.62 139 LEU B C 1
ATOM 2454 O O . LEU B 1 139 ? 6.395 -11.492 -19.062 1 96.62 139 LEU B O 1
ATOM 2458 N N . THR B 1 140 ? 5.602 -12.844 -17.5 1 92.19 140 THR B N 1
ATOM 2459 C CA . THR B 1 140 ? 6.676 -13.805 -17.719 1 92.19 140 THR B CA 1
ATOM 2460 C C . THR B 1 140 ? 6.637 -14.352 -19.141 1 92.19 140 THR B C 1
ATOM 2462 O O . THR B 1 140 ? 5.566 -14.711 -19.641 1 92.19 140 THR B O 1
ATOM 2465 N N . GLN B 1 141 ? 7.668 -14.023 -20.109 1 75.25 141 GLN B N 1
ATOM 2466 C CA . GLN B 1 141 ? 7.734 -14.539 -21.469 1 75.25 141 GLN B CA 1
ATOM 2467 C C . GLN B 1 141 ? 8.023 -16.031 -21.484 1 75.25 141 GLN B C 1
ATOM 2469 O O . GLN B 1 141 ? 9.047 -16.484 -20.953 1 75.25 141 GLN B O 1
ATOM 2474 N N . LYS B 1 142 ? 7.141 -16.875 -21.266 1 61.62 142 LYS B N 1
ATOM 2475 C CA . LYS B 1 142 ? 7.406 -18.312 -21.422 1 61.62 142 LYS B CA 1
ATOM 2476 C C . LYS B 1 142 ? 7.715 -18.656 -22.875 1 61.62 142 LYS B C 1
ATOM 2478 O O . LYS B 1 142 ? 8.406 -19.641 -23.141 1 61.62 142 LYS B O 1
ATOM 2483 N N . TRP B 1 143 ? 7.172 -18.062 -23.891 1 53.16 143 TRP B N 1
ATOM 2484 C CA . TRP B 1 143 ? 7.34 -18.656 -25.219 1 53.16 143 TRP B CA 1
ATOM 2485 C C . TRP B 1 143 ? 8.812 -18.812 -25.547 1 53.16 143 TRP B C 1
ATOM 2487 O O . TRP B 1 143 ? 9.195 -19.766 -26.25 1 53.16 143 TRP B O 1
ATOM 2497 N N . ARG B 1 144 ? 9.578 -17.844 -25.219 1 51.78 144 ARG B N 1
ATOM 2498 C CA . ARG B 1 144 ? 10.898 -17.938 -25.828 1 51.78 144 ARG B CA 1
ATOM 2499 C C . ARG B 1 144 ? 11.688 -19.109 -25.25 1 51.78 144 ARG B C 1
ATOM 2501 O O . ARG B 1 144 ? 12.438 -19.781 -25.969 1 51.78 144 ARG B O 1
ATOM 2508 N N . ASN B 1 145 ? 11.508 -19.359 -24 1 48.94 145 ASN B N 1
ATOM 2509 C CA . ASN B 1 145 ? 12.406 -20.391 -23.484 1 48.94 145 ASN B CA 1
ATOM 2510 C C . ASN B 1 145 ? 12.07 -21.766 -24.047 1 48.94 145 ASN B C 1
ATOM 2512 O O . ASN B 1 145 ? 12.836 -22.719 -23.891 1 48.94 145 ASN B O 1
ATOM 2516 N N . GLU B 1 146 ? 10.906 -22.078 -24.547 1 48.47 146 GLU B N 1
ATOM 2517 C CA . GLU B 1 146 ? 10.711 -23.406 -25.141 1 48.47 146 GLU B CA 1
ATOM 2518 C C . GLU B 1 146 ? 11.547 -23.578 -26.406 1 48.47 146 GLU B C 1
ATOM 2520 O O . GLU B 1 146 ? 12.031 -24.688 -26.688 1 48.47 146 GLU B O 1
ATOM 2525 N N . GLU B 1 147 ? 11.719 -22.578 -27.25 1 47.88 147 GLU B N 1
ATOM 2526 C CA . GLU B 1 147 ? 12.484 -22.781 -28.469 1 47.88 147 GLU B CA 1
ATOM 2527 C C . GLU B 1 147 ? 13.969 -22.969 -28.172 1 47.88 147 GLU B C 1
ATOM 2529 O O . GLU B 1 147 ? 14.664 -23.688 -28.891 1 47.88 147 GLU B O 1
ATOM 2534 N N . GLN B 1 148 ? 14.477 -22.344 -27.188 1 49.59 148 GLN B N 1
ATOM 2535 C CA . GLN B 1 148 ? 15.914 -22.484 -27 1 49.59 148 GLN B CA 1
ATOM 2536 C C . GLN B 1 148 ? 16.266 -23.844 -26.438 1 49.59 148 GLN B C 1
ATOM 2538 O O . GLN B 1 148 ? 17.422 -24.297 -26.531 1 49.59 148 GLN B O 1
ATOM 2543 N N . SER B 1 149 ? 15.367 -24.469 -25.719 1 49.69 149 SER B N 1
ATOM 2544 C CA . SER B 1 149 ? 15.703 -25.812 -25.25 1 49.69 149 SER B CA 1
ATOM 2545 C C . SER B 1 149 ? 15.75 -26.812 -26.406 1 49.69 149 SER B C 1
ATOM 2547 O O . SER B 1 149 ? 16.516 -27.781 -26.359 1 49.69 149 SER B O 1
ATOM 2549 N N . HIS B 1 150 ? 14.93 -26.531 -27.484 1 50.28 150 HIS B N 1
ATOM 2550 C CA . HIS B 1 150 ? 14.953 -27.484 -28.594 1 50.28 150 HIS B CA 1
ATOM 2551 C C . HIS B 1 150 ? 16.156 -27.234 -29.5 1 50.28 150 HIS B C 1
ATOM 2553 O O . HIS B 1 150 ? 16.562 -28.125 -30.25 1 50.28 150 HIS B O 1
ATOM 2559 N N . GLN B 1 151 ? 16.656 -26.031 -29.562 1 48.38 151 GLN B N 1
ATOM 2560 C CA . GLN B 1 151 ? 17.781 -25.812 -30.469 1 48.38 151 GLN B CA 1
ATOM 2561 C C . GLN B 1 151 ? 19.062 -26.406 -29.891 1 48.38 151 GLN B C 1
ATOM 2563 O O . GLN B 1 151 ? 19.984 -26.766 -30.641 1 48.38 151 GLN B O 1
ATOM 2568 N N . GLY B 1 152 ? 19.156 -26.562 -28.578 1 47.44 152 GLY B N 1
ATOM 2569 C CA . GLY B 1 152 ? 20.375 -27.156 -28.031 1 47.44 152 GLY B CA 1
ATOM 2570 C C . GLY B 1 152 ? 20.484 -28.641 -28.281 1 47.44 152 GLY B C 1
ATOM 2571 O O . GLY B 1 152 ? 21.578 -29.203 -28.312 1 47.44 152 GLY B O 1
ATOM 2572 N N . GLU B 1 153 ? 19.281 -29.297 -28.391 1 49.41 153 GLU B N 1
ATOM 2573 C CA . GLU B 1 153 ? 19.281 -30.734 -28.625 1 49.41 153 GLU B CA 1
ATOM 2574 C C . GLU B 1 153 ? 19.656 -31.047 -30.078 1 49.41 153 GLU B C 1
ATOM 2576 O O . GLU B 1 153 ? 20.328 -32.031 -30.344 1 49.41 153 GLU B O 1
ATOM 2581 N N . GLU B 1 154 ? 19.219 -30.141 -31.016 1 49.94 154 GLU B N 1
ATOM 2582 C CA . GLU B 1 154 ? 19.516 -30.422 -32.438 1 49.94 154 GLU B CA 1
ATOM 2583 C C . GLU B 1 154 ? 20.984 -30.156 -32.719 1 49.94 154 GLU B C 1
ATOM 2585 O O . GLU B 1 154 ? 21.578 -30.828 -33.594 1 49.94 154 GLU B O 1
ATOM 2590 N N . GLU B 1 155 ? 21.594 -29.203 -32.031 1 51.28 155 GLU B N 1
ATOM 2591 C CA . GLU B 1 155 ? 23 -28.938 -32.312 1 51.28 155 GLU B CA 1
ATOM 2592 C C . GLU B 1 155 ? 23.891 -30.062 -31.797 1 51.28 155 GLU B C 1
ATOM 2594 O O . GLU B 1 155 ? 24.938 -30.344 -32.375 1 51.28 155 GLU B O 1
ATOM 2599 N N . GLU B 1 156 ? 23.422 -30.766 -30.734 1 51.38 156 GLU B N 1
ATOM 2600 C CA . GLU B 1 156 ? 24.219 -31.891 -30.219 1 51.38 156 GLU B CA 1
ATOM 2601 C C . GLU B 1 156 ? 24.188 -33.062 -31.188 1 51.38 156 GLU B C 1
ATOM 2603 O O . GLU B 1 156 ? 25.188 -33.781 -31.344 1 51.38 156 GLU B O 1
ATOM 2608 N N . TYR B 1 157 ? 23.094 -33.281 -32 1 52.91 157 TYR B N 1
ATOM 2609 C CA . TYR B 1 157 ? 22.984 -34.375 -32.938 1 52.91 157 TYR B CA 1
ATOM 2610 C C . TYR B 1 157 ? 23.812 -34.125 -34.188 1 52.91 157 TYR B C 1
ATOM 2612 O O . TYR B 1 157 ? 24.359 -35.062 -34.781 1 52.91 157 TYR B O 1
ATOM 2620 N N . GLN B 1 158 ? 23.969 -32.906 -34.656 1 50.22 158 GLN B N 1
ATOM 2621 C CA . GLN B 1 158 ? 24.719 -32.625 -35.875 1 50.22 158 GLN B CA 1
ATOM 2622 C C . GLN B 1 158 ? 26.219 -32.812 -35.625 1 50.22 158 GLN B C 1
ATOM 2624 O O . GLN B 1 158 ? 26.953 -33.188 -36.562 1 50.22 158 GLN B O 1
ATOM 2629 N N . ASN B 1 159 ? 26.703 -32.562 -34.438 1 55.34 159 ASN B N 1
ATOM 2630 C CA . ASN B 1 159 ? 28.141 -32.625 -34.188 1 55.34 159 ASN B CA 1
ATOM 2631 C C . ASN B 1 159 ? 28.609 -34.094 -34.062 1 55.34 159 ASN B C 1
ATOM 2633 O O . ASN B 1 159 ? 29.812 -34.344 -34.125 1 55.34 159 ASN B O 1
ATOM 2637 N N . GLN B 1 160 ? 27.672 -35.031 -33.75 1 51.28 160 GLN B N 1
ATOM 2638 C CA . GLN B 1 160 ? 28.078 -36.406 -33.594 1 51.28 160 GLN B CA 1
ATOM 2639 C C . GLN B 1 160 ? 28.297 -37.062 -34.969 1 51.28 160 GLN B C 1
ATOM 2641 O O . GLN B 1 160 ? 29.109 -37.969 -35.094 1 51.28 160 GLN B O 1
ATOM 2646 N N . ASP B 1 161 ? 27.594 -36.562 -36.094 1 54.62 161 ASP B N 1
ATOM 2647 C CA . ASP B 1 161 ? 27.688 -37.25 -37.375 1 54.62 161 ASP B CA 1
ATOM 2648 C C . ASP B 1 161 ? 28.953 -36.875 -38.125 1 54.62 161 ASP B C 1
ATOM 2650 O O . ASP B 1 161 ? 29.438 -37.656 -38.938 1 54.62 161 ASP B O 1
ATOM 2654 N N . GLN B 1 162 ? 29.594 -35.688 -37.812 1 50.28 162 GLN B N 1
ATOM 2655 C CA . GLN B 1 162 ? 30.75 -35.344 -38.625 1 50.28 162 GLN B CA 1
ATOM 2656 C C . GLN B 1 162 ? 32.031 -36 -38.125 1 50.28 162 GLN B C 1
ATOM 2658 O O . GLN B 1 162 ? 33.062 -35.938 -38.781 1 50.28 162 GLN B O 1
ATOM 2663 N N . SER B 1 163 ? 31.969 -36.469 -36.875 1 52.31 163 SER B N 1
ATOM 2664 C CA . SER B 1 163 ? 33.219 -37.031 -36.375 1 52.31 163 SER B CA 1
ATOM 2665 C C . SER B 1 163 ? 33.344 -38.531 -36.719 1 52.31 163 SER B C 1
ATOM 2667 O O . SER B 1 163 ? 34.312 -39.156 -36.375 1 52.31 163 SER B O 1
ATOM 2669 N N . SER B 1 164 ? 32.375 -39 -37.594 1 42.38 164 SER B N 1
ATOM 2670 C CA . SER B 1 164 ? 32.844 -40.281 -38.094 1 42.38 164 SER B CA 1
ATOM 2671 C C . SER B 1 164 ? 33.594 -40.125 -39.406 1 42.38 164 SER B C 1
ATOM 2673 O O . SER B 1 164 ? 33.312 -39.25 -40.219 1 42.38 164 SER B O 1
#

InterPro domains:
  IPR000424 Primosome PriB/single-strand DNA-binding [PF00436] (33-136)
  IPR000424 Primosome PriB/single-strand DNA-binding [PS50935] (33-140)
  IPR000424 Primosome PriB/single-strand DNA-binding [cd04496] (36-136)
  IPR011344 Single-stranded DNA-binding protein [MF_00984] (33-143)
  IPR011344 Single-stranded DNA-binding protein [PIRSF002070] (30-162)
  IPR011344 Single-stranded DNA-binding protein [PTHR10302] (27-143)
  IPR011344 Single-stranded DNA-binding protein [TIGR00621] (31-160)
  IPR012340 Nucleic acid-binding, OB-fold [G3DSA:2.40.50.140] (29-164)
  IPR012340 Nucleic acid-binding, OB-fold [SSF50249] (31-159)

Radius of gyration: 34.97 Å; Cα contacts (8 Å, |Δi|>4): 544; chains: 2; bounding box: 180×91×62 Å

Foldseek 3Di:
DCPPPDPPPPPVPPPPPPPPPPCVVVPPPDDDDFKDKDKAFWAFQWAWDDDPVDQIKIKTKGKDKDWDQDPPPRDIDMDIDIAIEIERDPVVRVCRNPPGGGGWIKIFMAGWDWDWDQDPVPRDIDIDIHGYTPDMDTPHPPPPVVVVVVVVVVVVVVVVVVVD/DPPVVPPPPPVVPPPPPPPPPPCVVVPPPDDDDFKDKDKAFWAFQWAWDDDPVDQIKIKTKGKDKDWDQDPPPRDIDMDIDIAIEIERPPVVRVCRNPPGGGGWIKIFMAGWDWDWDQDPPPRDIDIDIHGYTPDMDTPHPPVVVVVVVVVVVVVVVVVVVVVD

Secondary structure (DSSP, 8-state):
----------------------------PPP-EEEEEEEEEESS--EEES-TTS--EEEEEEEEEEEEE-TTT--EEEEEEEEEEEE-SHHHHHHHHHH--TT-EEEEEEEEEEEEEE-TTT--EEEEEEEEEEEEEE----HHHHHHHHHHHHHHHHHHHTT-/----------------------------PPP-EEEEEEEEEESS--EEES-TTS--EEEEEEEEEEEEE-TTT--EEEEEEEEEEEE-SHHHHHHHHHH--TT-EEEEEEEEEEEEEE-TTT--EEEEEEEEEEEEEE----HHHHHHHHHHHHHHHHHHHTT-

Sequence (328 aa):
MNVLRSLTRITRPCAQLARTMSDESPRSMERCINEVTLMGRVGRDAELRGREDMNQVAVFSLATNYRIKKKDTGEITQDTDWHNIVVFNPYTRDFVASKIKKGDRLLVQGQLSNKKYEDPTTNERKIISRVIARNVINLTQKWRNEEQSHQGEEEEYQNQDQSSMNVLRSLTRITRPCAQLARTMSDESPRSMERCINEVTLMGRVGRDAELRGREDMNQVAVFSLATNYRIKKKDTGEITQDTDWHNIVVFNPYTRDFVASKIKKGDRLLVQGQLSNKKYEDPTTNERKIISRVIARNVINLTQKWRNEEQSHQGEEEEYQNQDQSS

Organism: Mytilus galloprovincialis (NCBI:txid29158)

Nearest PDB structures (foldseek):
  3ulp-assembly1_C  TM=8.878E-01  e=3.285E-11  Plasmodium falciparum
  7f2n-assembly1_A  TM=8.756E-01  e=4.314E-11  Klebsiella pneumoniae subsp. pneumoniae MGH 78578
  3pgz-assembly1_B  TM=8.944E-01  e=6.316E-11  Bartonella henselae
  3ulp-assembly1_A  TM=8.639E-01  e=5.080E-11  Plasmodium falciparum
  3ulp-assembly1_D  TM=8.706E-01  e=3.419E-10  Plasmodium falciparum

pLDDT: mean 77.62, std 23.44, range [27.17, 98.94]

Solvent-accessible surface area (backbone atoms only — not comparable to full-atom values): 18951 Å² total; per-residue (Å²): 138,86,80,77,80,78,80,74,76,78,72,71,76,74,76,73,74,72,67,72,68,74,72,69,57,74,76,79,71,80,86,55,42,62,39,32,40,38,21,28,33,25,71,40,54,31,37,75,42,72,53,88,93,42,91,49,29,19,38,38,38,37,35,33,68,48,81,42,69,38,83,88,78,61,49,74,44,76,47,73,28,63,40,44,36,36,22,63,51,63,70,59,17,54,49,39,36,72,69,41,40,53,63,38,33,34,44,38,33,30,28,74,42,42,46,77,42,67,38,85,87,78,66,43,81,39,68,49,65,34,34,42,39,78,42,77,45,80,64,57,76,60,71,64,63,59,57,58,61,54,52,56,56,54,56,56,57,59,61,61,64,67,75,104,137,85,78,75,77,75,77,75,73,77,69,68,75,73,74,71,73,71,65,72,68,73,71,70,58,76,75,78,71,80,86,55,41,61,40,33,40,38,23,29,33,26,70,40,56,32,34,75,42,71,52,88,92,42,91,50,31,20,38,37,37,35,37,33,66,48,80,42,71,38,83,88,78,59,48,74,45,76,48,74,29,61,41,46,37,34,22,63,53,63,70,61,17,55,51,39,36,73,69,43,41,54,64,37,32,33,42,38,32,30,27,74,41,43,45,77,42,68,38,86,86,77,66,42,81,40,68,49,66,34,34,42,40,78,42,78,44,81,63,55,76,59,72,62,62,59,57,58,60,54,53,56,56,54,55,58,58,58,61,62,64,69,75,104